Protein AF-A0A7V5PXF0-F1 (afdb_monomer)

pLDDT: mean 79.06, std 22.91, range [27.89, 97.75]

Mean predicted aligned error: 18.27 Å

Sequence (221 aa):
MDTRRYLLFVAVSLLAVVLFSNLQRRFAPRKPKPPAVADQGKADGADEKAGGAADKGDGAKKKDASSDPDKGSGSGADGDRGDSEEEAAAVREVRSRFPQQHVVLGDYTGRRTPFVLYFNTLGASLERVELVARRPNGKQLYHKLEQGTGYLGYRALVVDGHHSGCRVRVVAPGTPAATARPVSGTQASGVRVGDILVTAAGRKIGTPADLDVVLKSKKPG

Secondary structure (DSSP, 8-state):
--HHHHHHHHHHHHHHHHHHHHHHHHHSPPPPPPPPP-------------------------------PPP-------------HHHHHHHHHHHHHS---EEEES-TT-SS-SEEEEEESSTT-EEEEEE--B-TTSSBSS--TT--S--------EE-SSSSSEE-----TTSHHHHPPPSSTTSPSS--TT-EE-EETTEE-SSHHHHHHHHHTSPP-

Radius of gyration: 32.23 Å; Cα contacts (8 Å, |Δi|>4): 239; chains: 1; bounding box: 70×75×64 Å

Structure (mmCIF, N/CA/C/O backbone):
data_AF-A0A7V5PXF0-F1
#
_entry.id   AF-A0A7V5PXF0-F1
#
loop_
_atom_site.group_PDB
_atom_site.id
_atom_site.type_symbol
_atom_site.label_atom_id
_atom_site.label_alt_id
_atom_site.label_comp_id
_atom_site.label_asym_id
_atom_site.label_entity_id
_atom_site.label_seq_id
_atom_site.pdbx_PDB_ins_code
_atom_site.Cartn_x
_atom_site.Cartn_y
_atom_site.Cartn_z
_atom_site.occupancy
_atom_site.B_iso_or_equiv
_atom_site.auth_seq_id
_atom_site.auth_comp_id
_atom_site.auth_asym_id
_atom_site.auth_atom_id
_atom_site.pdbx_PDB_model_num
ATOM 1 N N . MET A 1 1 ? -29.339 42.741 19.451 1.00 59.44 1 MET A N 1
ATOM 2 C CA . MET A 1 1 ? -28.805 41.888 20.535 1.00 59.44 1 MET A CA 1
ATOM 3 C C . MET A 1 1 ? -29.005 42.621 21.844 1.00 59.44 1 MET A C 1
ATOM 5 O O . MET A 1 1 ? -28.646 43.789 21.913 1.00 59.44 1 MET A O 1
ATOM 9 N N . ASP A 1 2 ? -29.585 41.969 22.849 1.00 85.94 2 ASP A N 1
ATOM 10 C CA . ASP A 1 2 ? -29.817 42.594 24.153 1.00 85.94 2 ASP A CA 1
ATOM 11 C C . ASP A 1 2 ? -28.477 42.938 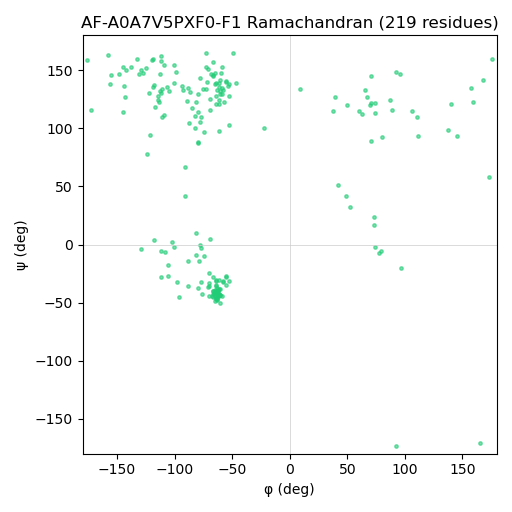24.813 1.00 85.94 2 ASP A C 1
ATOM 13 O O . ASP A 1 2 ? -27.610 42.070 24.951 1.00 85.94 2 ASP A O 1
ATOM 17 N N . THR A 1 3 ? -28.302 44.185 25.253 1.00 86.38 3 THR A N 1
ATOM 18 C CA . THR A 1 3 ? -27.076 44.672 25.920 1.00 86.38 3 THR A CA 1
ATOM 19 C C . THR A 1 3 ? -26.675 43.799 27.111 1.00 86.38 3 THR A C 1
ATOM 21 O O . THR A 1 3 ? -25.492 43.574 27.350 1.00 86.38 3 THR A O 1
ATOM 24 N N . ARG A 1 4 ? -27.656 43.201 27.798 1.00 86.62 4 ARG A N 1
ATOM 25 C CA . ARG A 1 4 ? -27.448 42.219 28.874 1.00 86.62 4 ARG A CA 1
ATOM 26 C C . ARG A 1 4 ? -26.748 40.943 28.398 1.00 86.62 4 ARG A C 1
ATOM 28 O O . ARG A 1 4 ? -25.851 40.456 29.076 1.00 86.62 4 ARG A O 1
ATOM 35 N N . ARG A 1 5 ? -27.122 40.411 27.230 1.00 87.44 5 ARG A N 1
ATOM 36 C CA . ARG A 1 5 ? -26.501 39.206 26.649 1.00 87.44 5 ARG A CA 1
ATOM 37 C C . ARG A 1 5 ? -25.089 39.499 26.151 1.00 87.44 5 ARG A C 1
ATOM 39 O O . ARG A 1 5 ? -24.208 38.665 26.317 1.00 87.44 5 ARG A O 1
ATOM 46 N N . TYR A 1 6 ? -24.869 40.695 25.604 1.00 93.31 6 TYR A N 1
ATOM 47 C CA . TYR A 1 6 ? -23.541 41.146 25.189 1.00 93.31 6 TYR A CA 1
ATOM 48 C C . TYR A 1 6 ? -22.588 41.303 26.384 1.00 93.31 6 TYR A C 1
ATOM 50 O O . TYR A 1 6 ? -21.497 40.739 26.373 1.00 93.31 6 TYR A O 1
ATOM 58 N N . LEU A 1 7 ? -23.014 41.983 27.454 1.00 95.00 7 LEU A N 1
ATOM 59 C CA . LEU A 1 7 ? -22.202 42.138 28.667 1.00 95.00 7 LEU A CA 1
ATOM 60 C C . LEU A 1 7 ? -21.904 40.794 29.341 1.00 95.00 7 LEU A C 1
ATOM 62 O O . LEU A 1 7 ? -20.778 40.562 29.776 1.00 95.00 7 LEU A O 1
ATOM 66 N N . LEU A 1 8 ? -22.882 39.885 29.374 1.00 93.88 8 LEU A N 1
ATOM 67 C CA . LEU A 1 8 ? -22.687 38.540 29.912 1.00 93.88 8 LEU A CA 1
ATOM 68 C C . LEU A 1 8 ? -21.692 37.729 29.070 1.00 93.88 8 LEU A C 1
ATOM 70 O O . LEU A 1 8 ? -20.819 37.067 29.625 1.00 93.88 8 LEU A O 1
ATOM 74 N N . PHE A 1 9 ? -21.758 37.831 27.741 1.00 93.12 9 PHE A N 1
ATOM 75 C CA . PHE A 1 9 ? -20.790 37.197 26.845 1.00 93.12 9 PHE A CA 1
ATOM 76 C C . PHE A 1 9 ? -19.364 37.726 27.062 1.00 93.12 9 PHE A C 1
ATOM 78 O O . PHE A 1 9 ? -18.421 36.935 27.149 1.00 93.12 9 PHE A O 1
ATOM 85 N N . VAL A 1 10 ? -19.200 39.045 27.211 1.00 95.69 10 VAL A N 1
ATOM 86 C CA . VAL A 1 10 ? -17.896 39.669 27.494 1.00 95.69 10 VAL A CA 1
ATOM 87 C C . VAL A 1 10 ? -17.352 39.211 28.850 1.00 95.69 10 VAL A C 1
ATOM 89 O O . VAL A 1 10 ? -16.190 38.817 28.940 1.00 95.69 10 VAL A O 1
ATOM 92 N N . ALA A 1 11 ? -18.190 39.187 29.889 1.00 95.94 11 ALA A N 1
ATOM 93 C CA . ALA A 1 11 ? -17.790 38.745 31.224 1.00 95.94 11 ALA A CA 1
ATOM 94 C C . ALA A 1 11 ? -17.354 37.269 31.246 1.00 95.94 11 ALA A C 1
ATOM 96 O O . ALA A 1 11 ? -16.304 36.943 31.800 1.00 95.94 11 ALA A O 1
ATOM 97 N N . VAL A 1 12 ? -18.114 36.381 30.595 1.00 96.19 12 VAL A N 1
ATOM 98 C CA . VAL A 1 12 ? -17.779 34.949 30.498 1.00 96.19 12 VAL A CA 1
ATOM 99 C C . VAL A 1 12 ? -16.494 34.734 29.694 1.00 96.19 12 VAL A C 1
ATOM 101 O O . VAL A 1 12 ? -15.655 33.921 30.081 1.00 96.19 12 VAL A O 1
ATOM 104 N N . SER A 1 13 ? -16.298 35.494 28.615 1.00 94.62 13 SER A N 1
ATOM 105 C CA . SER A 1 13 ? -15.085 35.409 27.793 1.00 94.62 13 SER A CA 1
ATOM 106 C C . SER A 1 13 ? -13.838 35.833 28.573 1.00 94.62 13 SER A C 1
ATOM 108 O O . SER A 1 13 ? -12.825 35.134 28.546 1.00 94.62 13 SER A O 1
ATOM 110 N N . LEU A 1 14 ? -13.916 36.931 29.332 1.00 96.69 14 LEU A N 1
ATOM 111 C CA . LEU A 1 14 ? -12.820 37.379 30.198 1.00 96.69 14 LEU A CA 1
ATOM 112 C C . LEU A 1 14 ? -12.514 36.357 31.300 1.00 96.69 14 LEU A C 1
ATOM 114 O O . LEU A 1 14 ? -11.347 36.049 31.549 1.00 96.69 14 LEU A 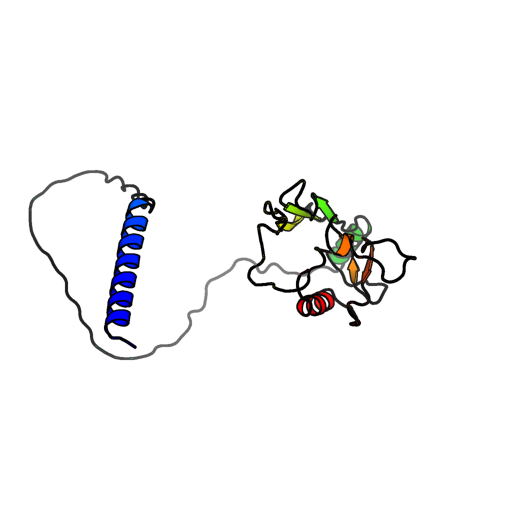O 1
ATOM 118 N N . LEU A 1 15 ? -13.548 35.775 31.915 1.00 96.50 15 LEU A N 1
ATOM 119 C CA . LEU A 1 15 ? -13.390 34.739 32.935 1.00 96.50 15 LEU A CA 1
ATOM 120 C C . LEU A 1 15 ? -12.661 33.504 32.383 1.00 96.50 15 LEU A C 1
ATOM 122 O O . LEU A 1 15 ? -11.748 32.986 33.030 1.00 96.50 15 LEU A O 1
ATOM 126 N N . ALA A 1 16 ? -13.017 33.059 31.175 1.00 95.94 16 ALA A N 1
ATOM 127 C CA . ALA A 1 16 ? -12.378 31.919 30.521 1.00 95.94 16 ALA A CA 1
ATOM 128 C C . ALA A 1 16 ? -10.878 32.159 30.277 1.00 95.94 16 ALA A C 1
ATOM 130 O O . ALA A 1 16 ? -10.060 31.279 30.554 1.00 95.94 16 ALA A O 1
ATOM 131 N N . VAL A 1 17 ? -10.497 33.362 29.832 1.00 94.94 17 VAL A N 1
ATOM 132 C CA . VAL A 1 17 ? -9.089 33.731 29.599 1.00 94.94 17 VAL A CA 1
ATOM 133 C C . VAL A 1 17 ? -8.290 33.754 30.906 1.00 94.94 17 VAL A C 1
ATOM 135 O O . VAL A 1 17 ? -7.163 33.249 30.951 1.00 94.94 17 VAL A O 1
ATOM 138 N N . VAL A 1 18 ? -8.865 34.290 31.987 1.00 95.62 18 VAL A N 1
ATOM 139 C CA . VAL A 1 18 ? -8.211 34.342 33.307 1.00 95.62 18 VAL A CA 1
ATOM 140 C C . VAL A 1 18 ? -8.027 32.943 33.896 1.00 95.62 18 VAL A C 1
ATOM 142 O O . VAL A 1 18 ? -6.950 32.633 34.416 1.00 95.62 18 VAL A O 1
ATOM 145 N N . LEU A 1 19 ? -9.044 32.083 33.786 1.00 94.31 19 LEU A N 1
ATOM 146 C CA . LEU A 1 19 ? -8.978 30.689 34.232 1.00 94.31 19 LEU A CA 1
ATOM 147 C C . LEU A 1 19 ? -7.925 29.906 33.448 1.00 94.31 19 LEU A C 1
ATOM 149 O O . LEU A 1 19 ? -7.078 29.246 34.050 1.00 94.31 19 LEU A O 1
ATOM 153 N N . PHE A 1 20 ? -7.927 30.027 32.119 1.00 92.56 20 PHE A N 1
ATOM 154 C CA . PHE A 1 20 ? -6.958 29.351 31.261 1.00 92.56 20 PHE A CA 1
ATOM 155 C C . PHE A 1 20 ? -5.523 29.817 31.539 1.00 92.56 20 PHE A C 1
ATOM 157 O O . PHE A 1 20 ? -4.624 28.989 31.684 1.00 92.56 20 PHE A O 1
ATOM 164 N N . SER A 1 21 ? -5.311 31.124 31.720 1.00 90.81 21 SER A N 1
ATOM 165 C CA . SER A 1 21 ? -3.995 31.688 32.053 1.00 90.81 21 SER A CA 1
ATOM 166 C C . SER A 1 21 ? -3.482 31.208 33.416 1.00 90.81 21 SER A C 1
ATOM 168 O O . SER A 1 21 ? -2.299 30.900 33.563 1.00 90.81 21 SER A O 1
ATOM 170 N N . ASN A 1 22 ? -4.359 31.102 34.422 1.00 91.31 22 ASN A N 1
ATOM 171 C CA . ASN A 1 22 ? -3.999 30.540 35.729 1.00 91.31 22 ASN A CA 1
ATOM 172 C C . ASN A 1 22 ? -3.667 29.048 35.645 1.00 91.31 22 ASN A C 1
ATOM 174 O O . ASN A 1 22 ? -2.710 28.591 36.273 1.00 91.31 22 ASN A O 1
ATOM 178 N N . LEU A 1 23 ? -4.427 28.298 34.847 1.00 92.25 23 LEU A N 1
ATOM 179 C CA . LEU A 1 23 ? -4.188 26.879 34.622 1.00 92.25 23 LEU A CA 1
ATOM 180 C C . LEU A 1 23 ? -2.830 26.662 33.941 1.00 92.25 23 LEU A C 1
ATOM 182 O O . LEU A 1 23 ? -2.015 25.880 34.424 1.00 92.25 23 LEU A O 1
ATOM 186 N N . GLN A 1 24 ? -2.524 27.431 32.894 1.00 86.12 24 GLN A N 1
ATOM 187 C CA . GLN A 1 24 ? -1.221 27.375 32.231 1.00 86.12 24 GLN A CA 1
ATOM 188 C C . GLN A 1 24 ? -0.070 27.737 33.173 1.00 86.12 24 GLN A C 1
ATOM 190 O O . GLN A 1 24 ? 0.959 27.074 33.136 1.00 86.12 24 GLN A O 1
ATOM 195 N N . ARG A 1 25 ? -0.226 28.718 34.071 1.00 85.38 25 ARG A N 1
ATOM 196 C CA . ARG A 1 25 ? 0.815 29.037 35.069 1.00 85.38 25 ARG A CA 1
ATOM 197 C C . ARG A 1 25 ? 1.080 27.895 36.049 1.00 85.38 25 ARG A C 1
ATOM 199 O O . ARG A 1 25 ? 2.219 27.731 36.474 1.00 85.38 25 ARG A O 1
ATOM 206 N N . ARG A 1 26 ? 0.054 27.123 36.420 1.00 86.94 26 ARG A N 1
ATOM 207 C CA . ARG A 1 26 ? 0.207 25.973 37.328 1.00 86.94 26 ARG A CA 1
ATOM 208 C C . ARG A 1 26 ? 0.797 24.741 36.644 1.00 86.94 26 ARG A C 1
ATOM 210 O O . ARG A 1 26 ? 1.509 23.991 37.300 1.00 86.94 26 ARG A O 1
ATOM 217 N N . PHE A 1 27 ? 0.508 24.538 35.359 1.00 86.00 27 PHE A N 1
ATOM 218 C CA . PHE A 1 27 ? 0.872 23.314 34.636 1.00 86.00 27 PHE A CA 1
ATOM 219 C C . PHE A 1 27 ? 1.995 23.484 33.603 1.00 86.00 27 PHE A C 1
ATOM 221 O O . PHE A 1 27 ? 2.456 22.488 33.048 1.00 86.00 27 PHE A O 1
ATOM 228 N N . ALA A 1 28 ? 2.469 24.704 33.337 1.00 79.81 28 ALA A N 1
ATOM 229 C CA . ALA A 1 28 ? 3.609 24.906 32.452 1.00 79.81 28 ALA A CA 1
ATOM 230 C C . ALA A 1 28 ? 4.901 24.389 33.116 1.00 79.81 28 ALA A C 1
ATOM 232 O O . ALA A 1 28 ? 5.242 24.833 34.219 1.00 79.81 28 ALA A O 1
ATOM 233 N N . PRO A 1 29 ? 5.656 23.490 32.458 1.00 75.62 29 PRO A N 1
ATOM 234 C CA . PRO A 1 29 ? 6.960 23.076 32.951 1.00 75.62 29 PRO A CA 1
ATOM 235 C C . PRO A 1 29 ? 7.878 24.299 33.022 1.00 75.62 29 PRO A C 1
ATOM 237 O O . PRO A 1 29 ? 7.959 25.094 32.080 1.00 75.62 29 PRO A O 1
ATOM 240 N N . ARG A 1 30 ? 8.564 24.473 34.158 1.00 69.00 30 ARG A N 1
ATOM 241 C CA . ARG A 1 30 ? 9.569 25.531 34.309 1.00 69.00 30 ARG A CA 1
ATOM 242 C C . ARG A 1 30 ? 10.613 25.331 33.215 1.00 69.00 30 ARG A C 1
ATOM 244 O O . ARG A 1 30 ? 11.203 24.255 33.129 1.00 69.00 30 ARG A O 1
ATOM 251 N N . LYS A 1 31 ? 10.830 26.352 32.378 1.00 74.00 31 LYS A N 1
ATOM 252 C CA . LYS A 1 31 ? 11.936 26.337 31.415 1.00 74.00 31 LYS A CA 1
ATOM 253 C C . LYS A 1 31 ? 13.225 26.041 32.199 1.00 74.00 31 LYS A C 1
ATOM 255 O O . LYS A 1 31 ? 13.444 26.701 33.220 1.00 74.00 31 LYS A O 1
ATOM 260 N N . PRO A 1 32 ? 14.034 25.049 31.791 1.00 70.31 32 PRO A N 1
ATOM 261 C CA . PRO A 1 32 ? 15.283 24.754 32.475 1.00 70.31 32 PRO A CA 1
ATOM 262 C C . PRO A 1 32 ? 16.164 26.003 32.456 1.00 70.31 32 PRO A C 1
ATOM 264 O O . PRO A 1 32 ? 16.281 26.682 31.434 1.00 70.31 32 PRO A O 1
ATOM 267 N N . LYS A 1 33 ? 16.733 26.336 33.617 1.00 72.81 33 LYS A N 1
ATOM 268 C CA . LYS A 1 33 ? 17.703 27.423 33.747 1.00 72.81 33 LYS A CA 1
ATOM 269 C C . LYS A 1 33 ? 18.899 27.072 32.845 1.00 72.81 33 LYS A C 1
ATOM 271 O O . LYS A 1 33 ? 19.382 25.944 32.955 1.00 72.81 33 LYS A O 1
ATOM 276 N N . PRO A 1 34 ? 19.369 27.977 31.969 1.00 76.88 34 PRO A N 1
ATOM 277 C CA . PRO A 1 34 ? 20.631 27.774 31.270 1.00 76.88 34 PRO A CA 1
ATOM 278 C C . PRO A 1 34 ? 21.734 27.506 32.307 1.00 76.88 34 PRO A C 1
ATOM 280 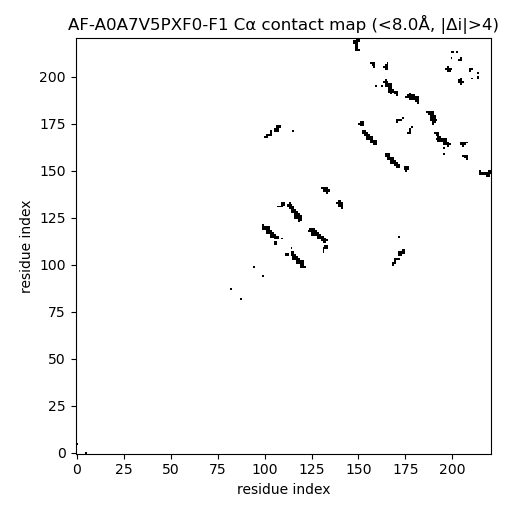O O . PRO A 1 34 ? 21.730 28.168 33.353 1.00 76.88 34 PRO A O 1
ATOM 283 N N . PRO A 1 35 ? 22.629 26.531 32.081 1.00 71.12 35 PRO A N 1
ATOM 284 C CA . PRO A 1 35 ? 23.723 26.266 33.003 1.00 71.12 35 PRO A CA 1
ATOM 285 C C . PRO A 1 35 ? 24.583 27.523 33.156 1.00 71.12 35 PRO A C 1
ATOM 287 O O . PRO A 1 35 ? 24.900 28.198 32.177 1.00 71.12 35 PRO A O 1
ATOM 290 N N . ALA A 1 36 ? 24.916 27.845 34.406 1.00 67.38 36 ALA A N 1
ATOM 291 C CA . ALA A 1 36 ? 25.817 28.935 34.732 1.00 67.38 36 ALA A CA 1
ATOM 292 C C . ALA A 1 36 ? 27.186 28.651 34.103 1.00 67.38 36 ALA A C 1
ATOM 294 O O . ALA A 1 36 ? 27.775 27.595 34.336 1.00 67.38 36 ALA A O 1
ATOM 295 N N . VAL A 1 37 ? 27.672 29.591 33.296 1.00 64.50 37 VAL A N 1
ATOM 296 C CA . VAL A 1 37 ? 29.067 29.616 32.861 1.00 64.50 37 VAL A CA 1
ATOM 297 C C . VAL A 1 37 ? 29.902 29.830 34.124 1.00 64.50 37 VAL A C 1
ATOM 299 O O . VAL A 1 37 ? 29.657 30.778 34.868 1.00 64.50 37 VAL A O 1
ATOM 302 N N . ALA A 1 3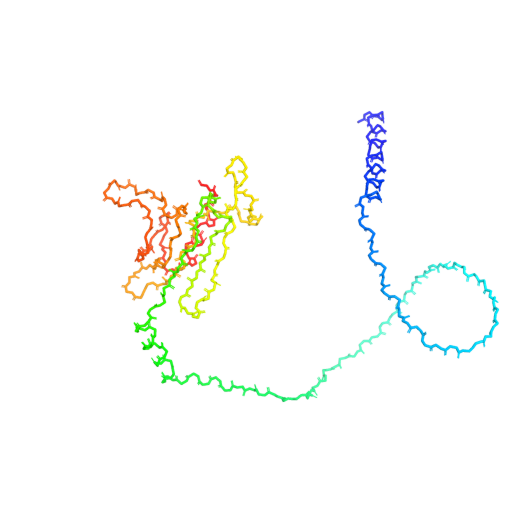8 ? 30.807 28.898 34.421 1.00 46.97 38 ALA A N 1
ATOM 303 C CA . ALA A 1 38 ? 31.722 29.017 35.545 1.00 46.97 38 ALA A CA 1
ATOM 304 C C . ALA A 1 38 ? 32.725 30.137 35.247 1.00 46.97 38 ALA A C 1
ATOM 306 O O . ALA A 1 38 ? 33.495 30.045 34.294 1.00 46.97 38 ALA A O 1
ATOM 307 N N . ASP A 1 39 ? 32.674 31.188 36.057 1.00 45.44 39 ASP A N 1
ATOM 308 C CA . ASP A 1 39 ? 33.565 32.338 35.989 1.00 45.44 39 ASP A CA 1
ATOM 309 C C . ASP A 1 39 ? 34.844 32.025 36.784 1.00 45.44 39 ASP A C 1
ATOM 311 O O . ASP A 1 39 ? 34.791 31.748 37.988 1.00 45.44 39 ASP A O 1
ATOM 315 N N . GLN A 1 40 ? 35.997 32.002 36.112 1.00 40.38 40 GLN A N 1
ATOM 316 C CA . GLN A 1 40 ? 37.297 31.936 36.776 1.00 40.38 40 GLN A CA 1
ATOM 317 C C . GLN A 1 40 ? 37.771 33.358 37.100 1.00 40.38 40 GLN A C 1
ATOM 319 O O . GLN A 1 40 ? 38.286 34.057 36.241 1.00 40.38 40 GLN A O 1
ATOM 324 N N . GLY A 1 41 ? 37.675 33.717 38.383 1.00 33.56 41 GLY A N 1
ATOM 325 C CA . GLY A 1 41 ? 38.765 34.386 39.101 1.00 33.56 41 GLY A CA 1
ATOM 326 C C . GLY A 1 41 ? 38.974 35.896 38.914 1.00 33.56 41 GLY A C 1
ATOM 327 O O . GLY A 1 41 ? 39.814 36.306 38.129 1.00 33.56 41 GLY A O 1
ATOM 328 N N . LYS A 1 42 ? 38.338 36.662 39.818 1.00 33.84 42 LYS A N 1
ATOM 329 C CA . LYS A 1 42 ? 38.896 37.760 40.651 1.00 33.84 42 LYS A CA 1
ATOM 330 C C . LYS A 1 42 ? 39.738 38.870 39.984 1.00 33.84 42 LYS A C 1
ATOM 332 O O . LYS A 1 42 ? 40.894 38.647 39.651 1.00 33.84 42 LYS A O 1
ATOM 337 N N . ALA A 1 43 ? 39.269 40.117 40.102 1.00 30.19 43 ALA A N 1
ATOM 338 C CA . ALA A 1 43 ? 39.708 41.027 41.177 1.00 30.19 43 ALA A CA 1
ATOM 339 C C . ALA A 1 43 ? 38.881 42.335 41.197 1.00 30.19 43 ALA A C 1
ATOM 341 O O . ALA A 1 43 ? 38.894 43.102 40.243 1.00 30.19 43 ALA A O 1
ATOM 342 N N . ASP A 1 44 ? 38.160 42.508 42.307 1.00 34.84 44 ASP A N 1
ATOM 343 C CA . ASP A 1 44 ? 37.889 43.712 43.106 1.00 34.84 44 ASP A CA 1
ATOM 344 C C . ASP A 1 44 ? 37.628 45.082 42.452 1.00 34.84 44 ASP A C 1
ATOM 346 O O . ASP A 1 44 ? 38.493 45.676 41.816 1.00 34.84 44 ASP A O 1
ATOM 350 N N . GLY A 1 45 ? 36.494 45.682 42.845 1.00 29.94 45 GLY A N 1
ATOM 351 C CA . GLY A 1 45 ? 36.475 47.113 43.158 1.00 29.94 45 GLY A CA 1
ATOM 352 C C . GLY A 1 45 ? 35.209 47.893 42.808 1.00 29.94 45 GLY A C 1
ATOM 353 O O . GLY A 1 45 ? 35.141 48.490 41.747 1.00 29.94 45 GLY A O 1
ATOM 354 N N . ALA A 1 46 ? 34.319 47.996 43.799 1.00 29.84 46 ALA A N 1
ATOM 355 C CA . ALA A 1 46 ? 33.505 49.173 44.130 1.00 29.84 46 ALA A CA 1
ATOM 356 C C . ALA A 1 46 ? 32.291 49.582 43.256 1.00 29.84 46 ALA A C 1
ATOM 358 O O . ALA A 1 46 ? 32.402 50.101 42.153 1.00 29.84 46 ALA A O 1
ATOM 359 N N . ASP A 1 47 ? 31.144 49.440 43.926 1.00 31.64 47 ASP A N 1
ATOM 360 C CA . ASP A 1 47 ? 30.033 50.386 44.089 1.00 31.64 47 ASP A CA 1
ATOM 361 C C . ASP A 1 47 ? 29.080 50.773 42.944 1.00 31.64 47 ASP A C 1
ATOM 363 O O . ASP A 1 47 ? 29.427 51.360 41.927 1.00 31.64 47 ASP A O 1
ATOM 367 N N . GLU A 1 48 ? 27.805 50.490 43.250 1.00 32.91 48 GLU A N 1
ATOM 368 C CA . GLU A 1 48 ? 26.641 51.377 43.148 1.00 32.91 48 GLU A CA 1
ATOM 369 C C . GLU A 1 48 ? 26.560 52.358 41.962 1.00 32.91 48 GLU A C 1
ATOM 371 O O . GLU A 1 48 ? 27.205 53.399 41.953 1.00 32.91 48 GLU A O 1
ATOM 376 N N . LYS A 1 49 ? 25.570 52.183 41.071 1.00 34.84 49 LYS A N 1
ATOM 377 C CA . LYS A 1 49 ? 24.218 52.775 41.219 1.00 34.84 49 LYS A CA 1
ATOM 378 C C . LYS A 1 49 ? 23.372 52.668 39.941 1.00 34.84 49 LYS A C 1
ATOM 380 O O . LYS A 1 49 ? 23.824 52.948 38.843 1.00 34.84 49 LYS A O 1
ATOM 385 N N . ALA A 1 50 ? 22.090 52.408 40.203 1.00 30.39 50 ALA A N 1
ATOM 386 C CA . ALA A 1 50 ? 20.904 53.087 39.671 1.00 30.39 50 ALA A CA 1
ATOM 387 C C . ALA A 1 50 ? 20.499 52.997 38.182 1.00 30.39 50 ALA A C 1
ATOM 389 O O . ALA A 1 50 ? 21.185 53.464 37.286 1.00 30.39 50 ALA A O 1
ATOM 390 N N . GLY A 1 51 ? 19.223 52.606 38.021 1.00 28.30 51 GLY A N 1
ATOM 391 C CA . GLY A 1 51 ? 18.268 53.156 37.045 1.00 28.30 51 GLY A CA 1
ATOM 392 C C . GLY A 1 51 ? 18.308 52.495 35.664 1.00 28.30 51 GLY A C 1
ATOM 393 O O . GLY A 1 51 ? 19.350 52.425 35.042 1.00 28.30 51 GLY A O 1
ATOM 394 N N . GLY A 1 52 ? 17.236 51.956 35.084 1.00 27.89 52 GLY A N 1
ATOM 395 C CA . GLY A 1 52 ? 15.816 52.245 35.262 1.00 27.89 52 GLY A CA 1
ATOM 396 C C . GLY A 1 52 ? 15.259 52.912 33.998 1.00 27.89 52 GLY A C 1
ATOM 397 O O . GLY A 1 52 ? 15.557 54.073 33.770 1.00 27.89 52 GLY A O 1
ATOM 398 N N . ALA A 1 53 ? 14.421 52.162 33.262 1.00 33.91 53 ALA A N 1
ATOM 399 C CA . ALA A 1 53 ? 13.462 52.570 32.212 1.00 33.91 53 ALA A CA 1
ATOM 400 C C . ALA A 1 53 ? 14.038 53.236 30.935 1.00 33.91 53 ALA A C 1
ATOM 402 O O . ALA A 1 53 ? 14.660 54.283 30.980 1.00 33.91 53 ALA A O 1
ATOM 403 N N . ALA A 1 54 ? 13.975 52.594 29.761 1.00 33.97 54 ALA A N 1
ATOM 404 C CA . ALA A 1 54 ? 12.808 52.480 28.868 1.00 33.97 54 ALA A CA 1
ATOM 405 C C . ALA A 1 54 ? 12.277 53.839 28.375 1.00 33.97 54 ALA A C 1
ATOM 407 O O . ALA A 1 54 ? 11.723 54.578 29.173 1.00 33.97 54 ALA A O 1
ATOM 408 N N . ASP A 1 55 ? 12.355 54.118 27.069 1.00 32.16 55 ASP A N 1
ATOM 409 C CA . ASP A 1 55 ? 11.182 54.179 26.179 1.00 32.16 55 ASP A CA 1
ATOM 410 C C . ASP A 1 55 ? 11.595 54.432 24.709 1.00 32.16 55 ASP A C 1
ATOM 412 O O . ASP A 1 55 ? 12.701 54.865 24.398 1.00 32.16 55 ASP A O 1
ATOM 416 N N . LYS A 1 56 ? 10.664 54.053 23.838 1.00 35.25 56 LYS A N 1
ATOM 417 C CA . LYS A 1 56 ? 10.587 53.968 22.378 1.00 35.25 56 LYS A CA 1
ATOM 418 C C . LYS A 1 56 ? 11.018 55.201 21.574 1.00 35.25 56 LYS A C 1
ATOM 420 O O . LYS A 1 56 ? 10.853 56.333 22.004 1.00 35.25 56 LYS A O 1
ATOM 425 N N . GLY A 1 57 ? 11.230 54.944 20.279 1.00 28.69 57 GLY A N 1
ATOM 426 C CA . GLY A 1 57 ? 10.371 55.596 19.282 1.00 28.69 57 GLY A CA 1
ATOM 427 C C . GLY A 1 57 ? 11.048 56.157 18.037 1.00 28.69 57 GLY A C 1
ATOM 428 O O . GLY A 1 57 ? 11.471 57.299 18.044 1.00 28.69 57 GLY A O 1
ATOM 429 N N . ASP A 1 58 ? 10.974 55.360 16.967 1.00 31.59 58 ASP A N 1
ATOM 430 C CA . ASP A 1 58 ? 10.493 55.738 15.626 1.00 31.59 58 ASP A CA 1
ATOM 431 C C . ASP A 1 58 ? 11.308 56.686 14.711 1.00 31.59 58 ASP A C 1
ATOM 433 O O . ASP A 1 58 ? 11.877 57.687 15.126 1.00 31.59 58 ASP A O 1
ATOM 437 N N . GLY A 1 59 ? 11.235 56.399 13.402 1.00 30.33 59 GLY A N 1
ATOM 438 C CA . GLY A 1 59 ? 11.292 57.436 12.363 1.00 30.33 59 GLY A CA 1
ATOM 439 C C . GLY A 1 59 ? 12.509 57.541 11.427 1.00 30.33 59 GLY A C 1
ATOM 440 O O . GLY A 1 59 ? 13.385 58.367 11.626 1.00 30.33 59 GLY A O 1
ATOM 441 N N . ALA A 1 60 ? 12.383 56.880 10.267 1.00 34.56 60 ALA A N 1
ATOM 442 C CA . ALA A 1 60 ? 12.582 57.440 8.912 1.00 34.56 60 ALA A CA 1
ATOM 443 C C . ALA A 1 60 ? 13.964 57.460 8.183 1.00 34.56 60 ALA A C 1
ATOM 445 O O . ALA A 1 60 ? 14.838 58.273 8.438 1.00 34.56 60 ALA A O 1
ATOM 446 N N . LYS A 1 61 ? 13.958 56.705 7.061 1.00 35.03 61 LYS A N 1
ATOM 447 C CA . LYS A 1 61 ? 14.371 57.029 5.662 1.00 35.03 61 LYS A CA 1
ATOM 448 C C . LYS A 1 61 ? 15.850 57.259 5.270 1.00 35.03 61 LYS A C 1
ATOM 450 O O . LYS A 1 61 ? 16.404 58.307 5.558 1.00 35.03 61 LYS A O 1
ATOM 455 N N . LYS A 1 62 ? 16.310 56.401 4.331 1.00 34.75 62 LYS A N 1
ATOM 456 C CA . LYS A 1 62 ? 16.718 56.604 2.895 1.00 34.75 62 LYS A CA 1
ATOM 457 C C . LYS A 1 62 ? 17.979 55.763 2.569 1.00 34.75 62 LYS A C 1
ATOM 459 O O . LYS A 1 62 ? 18.916 55.805 3.345 1.00 34.75 62 LYS A O 1
ATOM 464 N N . LYS A 1 63 ? 17.915 54.846 1.578 1.00 31.98 63 LYS A N 1
ATOM 465 C CA . LYS A 1 63 ? 18.488 54.932 0.195 1.00 31.98 63 LYS A CA 1
ATOM 466 C 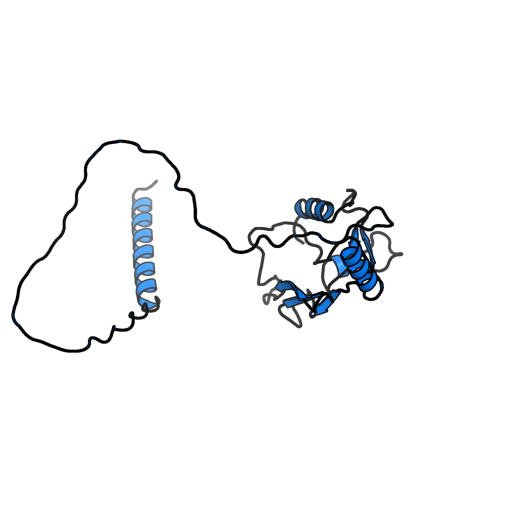C . LYS A 1 63 ? 20.035 54.972 0.179 1.00 31.98 63 LYS A C 1
ATOM 468 O O . LYS A 1 63 ? 20.589 55.752 0.928 1.00 31.98 63 LYS A O 1
ATOM 473 N N . ASP A 1 64 ? 20.814 54.229 -0.610 1.00 33.12 64 ASP A N 1
ATOM 474 C CA . ASP A 1 64 ? 20.636 53.545 -1.898 1.00 33.12 64 ASP A CA 1
ATOM 475 C C . ASP A 1 64 ? 21.685 52.408 -2.068 1.00 33.12 64 ASP A C 1
ATOM 477 O O . ASP A 1 64 ? 22.692 52.360 -1.370 1.00 33.12 64 ASP A O 1
ATOM 481 N N . ALA A 1 65 ? 21.381 51.516 -3.018 1.00 36.59 65 ALA A N 1
ATOM 482 C CA . ALA A 1 65 ? 22.205 50.633 -3.859 1.00 36.59 65 ALA A CA 1
ATOM 483 C C . ALA A 1 65 ? 23.726 50.441 -3.620 1.00 36.59 65 ALA A C 1
ATOM 485 O O . ALA A 1 65 ? 24.506 51.384 -3.688 1.00 36.59 65 ALA A O 1
ATOM 486 N N . SER A 1 66 ? 24.165 49.174 -3.643 1.00 36.84 66 SER A N 1
ATOM 487 C CA . SER A 1 66 ? 25.151 48.716 -4.642 1.00 36.84 66 SER A CA 1
ATOM 488 C C . SER A 1 66 ? 25.069 47.198 -4.867 1.00 36.84 66 SER A C 1
ATOM 490 O O . SER A 1 66 ? 24.859 46.410 -3.948 1.00 36.84 66 SER A O 1
ATOM 492 N N . SER A 1 67 ? 25.163 46.835 -6.139 1.00 34.09 67 SER A N 1
ATOM 493 C CA . SER A 1 67 ? 25.302 45.509 -6.732 1.00 34.09 67 SER A CA 1
ATOM 494 C C . SER A 1 67 ? 26.785 45.186 -6.925 1.00 34.09 67 SER A C 1
ATOM 496 O O . SER A 1 67 ? 27.491 46.038 -7.454 1.00 34.09 67 SER A O 1
ATOM 498 N N . ASP A 1 68 ? 27.252 43.998 -6.537 1.00 40.00 68 ASP A N 1
ATOM 499 C CA . ASP A 1 68 ? 27.710 42.934 -7.455 1.00 40.00 68 ASP A CA 1
ATOM 500 C C . ASP A 1 68 ? 28.291 41.722 -6.684 1.00 40.00 68 ASP A C 1
ATOM 502 O O . ASP A 1 68 ? 28.597 41.838 -5.494 1.00 40.00 68 ASP A O 1
ATOM 506 N N . PRO A 1 69 ? 28.366 40.536 -7.324 1.00 46.97 69 PRO A N 1
ATOM 507 C CA . PRO A 1 69 ? 28.607 39.250 -6.682 1.00 46.97 69 PRO A CA 1
ATOM 508 C C . PRO A 1 69 ? 30.100 38.949 -6.567 1.00 46.97 69 PRO A C 1
ATOM 510 O O . PRO A 1 69 ? 30.837 39.060 -7.548 1.00 46.97 69 PRO A O 1
ATOM 513 N N . ASP A 1 70 ? 30.531 38.477 -5.398 1.00 35.88 70 ASP A N 1
ATOM 514 C CA . ASP A 1 70 ? 31.894 37.984 -5.246 1.00 35.88 70 ASP A CA 1
ATOM 515 C C . ASP A 1 70 ? 31.987 36.492 -5.584 1.00 35.88 70 ASP A C 1
ATOM 517 O O . ASP A 1 70 ? 31.278 35.630 -5.051 1.00 35.88 70 ASP A O 1
ATOM 521 N N . LYS A 1 71 ? 32.873 36.234 -6.540 1.00 39.75 71 LYS A N 1
ATOM 522 C CA . LYS A 1 71 ? 33.320 34.939 -7.020 1.00 39.75 71 LYS A CA 1
ATOM 523 C C . LYS A 1 71 ? 34.470 34.485 -6.129 1.00 39.75 71 LYS A C 1
ATOM 525 O O 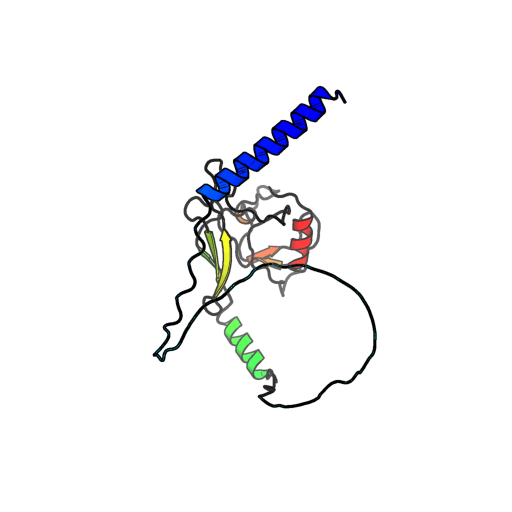. LYS A 1 71 ? 35.511 35.122 -6.098 1.00 39.75 71 LYS A O 1
ATOM 530 N N . GLY A 1 72 ? 34.368 33.244 -5.670 1.00 34.56 72 GLY A N 1
ATOM 531 C CA . GLY A 1 72 ? 35.501 32.326 -5.745 1.00 34.56 72 GLY A CA 1
ATOM 532 C C . GLY A 1 72 ? 36.214 32.026 -4.434 1.00 34.56 72 GLY A C 1
ATOM 533 O O . GLY A 1 72 ? 36.906 32.861 -3.870 1.00 34.56 72 GLY A O 1
ATOM 534 N N . SER A 1 73 ? 36.110 30.759 -4.034 1.00 37.28 73 SER A N 1
ATOM 535 C CA . SER A 1 73 ? 37.225 29.832 -3.766 1.00 37.28 73 SER A CA 1
ATOM 536 C C . SER A 1 73 ? 36.681 28.725 -2.852 1.00 37.28 73 SER A C 1
ATOM 538 O O . SER A 1 73 ? 36.129 29.019 -1.802 1.00 37.28 73 SER A O 1
ATOM 540 N N . GLY A 1 74 ? 36.724 27.433 -3.152 1.00 37.06 74 GLY A N 1
ATOM 541 C CA . GLY A 1 74 ? 37.350 26.702 -4.237 1.00 37.06 74 GLY A CA 1
ATOM 542 C C . GLY A 1 74 ? 37.553 25.254 -3.776 1.00 37.06 74 GLY A C 1
ATOM 543 O O . GLY A 1 74 ? 38.055 25.025 -2.684 1.00 37.06 74 GLY A O 1
ATOM 544 N N . SER A 1 75 ? 37.209 24.320 -4.666 1.00 39.47 75 SER A N 1
ATOM 545 C CA . SER A 1 75 ? 37.775 22.971 -4.810 1.00 39.47 75 SER A CA 1
ATOM 546 C C . SER A 1 75 ? 37.434 21.875 -3.789 1.00 39.47 75 SER A C 1
ATOM 548 O O . SER A 1 75 ? 37.767 21.945 -2.610 1.00 39.47 75 SER A O 1
ATOM 550 N N . GLY A 1 76 ? 36.860 20.785 -4.314 1.00 33.25 76 GLY A N 1
ATOM 551 C CA . GLY A 1 76 ? 36.728 19.513 -3.611 1.00 33.25 76 GLY A CA 1
ATOM 552 C C . GLY A 1 76 ? 35.888 18.457 -4.335 1.00 33.25 76 GLY A C 1
ATOM 553 O O . GLY A 1 76 ? 34.926 17.976 -3.755 1.00 33.25 76 GLY A O 1
ATOM 554 N N . ALA A 1 77 ? 36.287 18.096 -5.560 1.00 41.72 77 ALA A N 1
ATOM 555 C CA . ALA A 1 77 ? 35.892 16.899 -6.320 1.00 41.72 77 ALA A CA 1
ATOM 556 C C . ALA A 1 77 ? 34.451 16.815 -6.872 1.00 41.72 77 ALA A C 1
ATOM 558 O O . ALA A 1 77 ? 33.562 16.178 -6.307 1.00 41.72 77 ALA A O 1
ATOM 559 N N . ASP A 1 78 ? 34.300 17.335 -8.094 1.00 45.72 78 ASP A N 1
ATOM 560 C CA . ASP A 1 78 ? 33.522 16.665 -9.137 1.00 45.72 78 ASP A CA 1
ATOM 561 C C . ASP A 1 78 ? 34.042 15.227 -9.292 1.00 45.72 78 ASP A C 1
ATOM 563 O O . ASP A 1 78 ? 35.115 14.979 -9.844 1.00 45.72 78 ASP A O 1
ATOM 567 N N . GLY A 1 79 ? 33.289 14.279 -8.740 1.00 41.59 79 GLY A N 1
ATOM 568 C CA . GLY A 1 79 ? 33.409 12.866 -9.056 1.00 41.59 79 GLY A CA 1
ATOM 569 C C . GLY A 1 79 ? 32.625 12.580 -10.328 1.00 41.59 79 GLY A C 1
ATOM 570 O O . GLY A 1 79 ? 31.400 12.471 -10.291 1.00 41.59 79 GLY A O 1
ATOM 571 N N . ASP A 1 80 ? 33.366 12.505 -11.426 1.00 47.91 80 ASP A N 1
ATOM 572 C CA . ASP A 1 80 ? 33.060 11.825 -12.681 1.00 47.91 80 ASP A CA 1
ATOM 573 C C . ASP A 1 80 ? 32.016 10.697 -12.515 1.00 47.91 80 ASP A C 1
ATOM 575 O O . ASP A 1 80 ? 32.322 9.599 -12.053 1.00 47.91 80 ASP A O 1
ATOM 579 N N . ARG A 1 81 ? 30.750 10.976 -12.856 1.00 55.19 81 ARG A N 1
ATOM 580 C CA . ARG A 1 81 ? 29.708 9.952 -13.034 1.00 55.19 81 ARG A CA 1
ATOM 581 C C . ARG A 1 81 ? 29.699 9.508 -14.491 1.00 55.19 81 ARG A C 1
ATOM 583 O O . ARG A 1 81 ? 28.739 9.745 -15.224 1.00 55.19 81 ARG A O 1
ATOM 590 N N . GLY A 1 82 ? 30.775 8.851 -14.893 1.00 50.94 82 GLY A N 1
ATOM 591 C CA . GLY A 1 82 ? 30.705 7.853 -15.944 1.00 50.94 82 GLY A CA 1
ATOM 592 C C . GLY A 1 82 ? 30.173 6.560 -15.337 1.00 50.94 82 GLY A C 1
ATOM 593 O O . GLY A 1 82 ? 30.962 5.730 -14.903 1.00 50.94 82 GLY A O 1
ATOM 594 N N . ASP A 1 83 ? 28.848 6.383 -15.287 1.00 61.84 83 ASP A N 1
ATOM 595 C CA . ASP A 1 83 ? 28.275 5.039 -15.138 1.00 61.84 83 ASP A CA 1
ATOM 596 C C . ASP A 1 83 ? 28.733 4.243 -16.369 1.00 61.84 83 ASP A C 1
ATOM 598 O O . ASP A 1 83 ? 28.185 4.401 -17.464 1.00 61.84 83 ASP A O 1
ATOM 602 N N . SER A 1 84 ? 29.793 3.447 -16.228 1.00 80.38 84 SER A N 1
ATOM 603 C CA . SER A 1 84 ? 30.247 2.583 -17.314 1.00 80.38 84 SER A CA 1
ATOM 604 C C . SER A 1 84 ? 29.129 1.589 -17.647 1.00 80.38 84 SER A C 1
ATOM 606 O O . SER A 1 84 ? 28.495 1.016 -16.757 1.00 80.38 84 SER A O 1
ATOM 608 N N . GLU A 1 85 ? 28.851 1.375 -18.937 1.00 82.88 85 GLU A N 1
ATOM 609 C CA . GLU A 1 85 ? 27.839 0.398 -19.374 1.00 82.88 85 GLU A CA 1
ATOM 610 C C . GLU A 1 85 ? 28.119 -1.006 -18.806 1.00 82.88 85 GLU A C 1
ATOM 612 O O . GLU A 1 85 ? 27.193 -1.784 -18.569 1.00 82.88 85 GLU A O 1
ATOM 617 N N . GLU A 1 86 ? 29.390 -1.293 -18.522 1.00 84.31 86 GLU A N 1
ATOM 618 C CA . GLU A 1 86 ? 29.876 -2.505 -17.872 1.00 84.31 86 GLU A CA 1
ATOM 619 C C . GLU A 1 86 ? 29.422 -2.616 -16.406 1.00 84.31 86 GLU A C 1
ATOM 621 O O . GLU A 1 86 ? 28.895 -3.655 -16.002 1.00 84.31 86 GLU A O 1
ATOM 626 N N . GLU A 1 87 ? 29.511 -1.540 -15.620 1.00 84.50 87 GLU A N 1
ATOM 627 C CA . GLU A 1 87 ? 29.002 -1.511 -14.243 1.00 84.50 87 GLU A CA 1
ATOM 628 C C . GLU A 1 87 ? 27.471 -1.639 -14.211 1.00 84.50 87 GLU A C 1
ATOM 630 O O . GLU A 1 87 ? 26.912 -2.425 -13.437 1.00 84.50 87 GLU A O 1
ATOM 635 N N . ALA A 1 88 ? 26.769 -0.954 -15.117 1.00 84.88 88 ALA A N 1
ATOM 636 C CA . ALA A 1 88 ? 25.319 -1.082 -15.246 1.00 84.88 88 ALA A CA 1
ATOM 637 C C . ALA A 1 88 ? 24.891 -2.509 -15.648 1.00 84.88 88 ALA A C 1
ATOM 639 O O . ALA A 1 88 ? 23.870 -3.014 -15.160 1.00 84.88 88 ALA A O 1
ATOM 640 N N . ALA A 1 89 ? 25.659 -3.177 -16.515 1.00 85.81 89 ALA A N 1
ATOM 641 C CA . ALA A 1 89 ? 25.433 -4.567 -16.900 1.00 85.81 89 ALA A CA 1
ATOM 642 C C . ALA A 1 89 ? 25.672 -5.530 -15.727 1.00 85.81 89 ALA A C 1
ATOM 644 O O . ALA A 1 89 ? 24.815 -6.377 -15.460 1.00 85.81 89 ALA A O 1
ATOM 645 N N . ALA A 1 90 ? 26.755 -5.347 -14.967 1.00 84.81 90 ALA A N 1
ATOM 646 C CA . ALA A 1 90 ? 27.048 -6.142 -13.775 1.00 84.81 90 ALA A CA 1
ATOM 647 C C . ALA A 1 90 ? 25.945 -6.003 -12.710 1.00 84.81 90 ALA A C 1
ATOM 649 O O . ALA A 1 90 ? 25.456 -6.999 -12.167 1.00 84.81 90 ALA A O 1
ATOM 650 N N . VAL A 1 91 ? 25.460 -4.781 -12.461 1.00 82.69 91 VAL A N 1
ATOM 651 C CA . VAL A 1 91 ? 24.334 -4.538 -11.541 1.00 82.69 91 VAL A CA 1
ATOM 652 C C . VAL A 1 91 ? 23.055 -5.229 -12.026 1.00 82.69 91 VAL A C 1
ATOM 654 O O . VAL A 1 91 ? 22.314 -5.797 -11.215 1.00 82.69 91 VAL A O 1
ATOM 657 N N . ARG A 1 92 ? 22.770 -5.213 -13.335 1.00 84.00 92 ARG A N 1
ATOM 658 C CA . ARG A 1 92 ? 21.615 -5.927 -13.910 1.00 84.00 92 ARG A CA 1
ATOM 659 C C . ARG A 1 92 ? 21.740 -7.438 -13.745 1.00 84.00 92 ARG A C 1
ATOM 661 O O . ARG A 1 92 ? 20.752 -8.078 -13.386 1.00 84.00 92 ARG A O 1
ATOM 668 N N . GLU A 1 93 ? 22.923 -8.002 -13.958 1.00 85.12 93 GLU A N 1
ATOM 669 C CA . GLU A 1 93 ? 23.159 -9.436 -13.795 1.00 85.12 93 GLU A CA 1
ATOM 670 C C . GLU A 1 93 ? 22.957 -9.878 -12.340 1.00 85.12 93 GLU A C 1
ATOM 672 O O . GLU A 1 93 ? 22.220 -10.833 -12.075 1.00 85.12 93 GLU A O 1
ATOM 677 N N . VAL A 1 94 ? 23.524 -9.139 -11.382 1.00 83.62 94 VAL A N 1
ATOM 678 C CA . VAL A 1 94 ? 23.323 -9.407 -9.950 1.00 83.62 94 VAL A CA 1
ATOM 679 C C . VAL A 1 94 ? 21.839 -9.331 -9.587 1.00 83.62 94 VAL A C 1
ATOM 681 O O . VAL A 1 94 ? 21.332 -10.223 -8.909 1.00 83.62 94 VAL A O 1
ATOM 684 N N . ARG A 1 95 ? 21.107 -8.321 -10.077 1.00 82.62 95 ARG A N 1
ATOM 685 C CA . ARG A 1 95 ? 19.655 -8.182 -9.839 1.00 82.62 95 ARG A CA 1
ATOM 686 C C . ARG A 1 95 ? 18.817 -9.278 -10.495 1.00 82.62 95 ARG A C 1
ATOM 688 O O . ARG A 1 95 ? 17.738 -9.578 -9.994 1.00 82.62 95 ARG A O 1
ATOM 695 N N . SER A 1 96 ? 19.289 -9.864 -11.593 1.00 84.25 96 SER A N 1
ATOM 696 C CA . SER A 1 96 ? 18.647 -11.021 -12.224 1.00 84.25 96 SER A CA 1
ATOM 697 C C . SER A 1 96 ? 18.799 -12.274 -11.357 1.00 84.25 96 SER A C 1
ATOM 699 O O . SER A 1 96 ? 17.825 -12.983 -11.109 1.00 84.25 96 SER A O 1
ATOM 701 N N . ARG A 1 97 ? 20.006 -12.508 -10.820 1.00 88.12 97 ARG A N 1
ATOM 702 C CA . ARG A 1 97 ? 20.293 -13.644 -9.926 1.00 88.12 97 ARG A CA 1
ATOM 703 C C . ARG A 1 97 ? 19.629 -13.497 -8.553 1.00 88.12 97 ARG A C 1
ATOM 705 O O . ARG A 1 97 ? 19.179 -14.485 -7.980 1.00 88.12 97 ARG A O 1
ATOM 712 N N . PHE A 1 98 ? 19.547 -12.270 -8.043 1.00 86.62 98 PHE A N 1
ATOM 713 C CA . PHE A 1 98 ? 18.955 -11.936 -6.748 1.00 86.62 98 PHE A CA 1
ATOM 714 C C . PHE A 1 98 ? 17.849 -10.889 -6.931 1.00 86.62 98 PHE A C 1
ATOM 716 O O . PHE A 1 98 ? 18.071 -9.699 -6.678 1.00 86.62 98 PHE A O 1
ATOM 723 N N . PRO A 1 99 ? 16.649 -11.301 -7.388 1.00 87.25 99 PRO A N 1
ATOM 724 C CA . PRO A 1 99 ? 15.555 -10.366 -7.604 1.00 87.25 99 PRO A CA 1
ATOM 725 C C . PRO A 1 99 ? 15.176 -9.664 -6.298 1.00 87.25 99 PRO A C 1
ATOM 727 O O . PRO A 1 99 ? 15.136 -10.276 -5.229 1.00 87.25 99 PRO A O 1
ATOM 730 N N . GLN A 1 100 ? 14.860 -8.368 -6.385 1.00 90.75 100 GLN A N 1
ATOM 731 C CA . GLN A 1 100 ? 14.386 -7.606 -5.232 1.00 90.75 100 GLN A CA 1
ATOM 732 C C . GLN A 1 100 ? 13.074 -8.210 -4.719 1.00 90.75 100 GLN A C 1
ATOM 734 O O . GLN A 1 100 ? 12.063 -8.233 -5.425 1.00 90.75 100 GLN A O 1
ATOM 739 N N . GLN A 1 101 ? 13.078 -8.633 -3.462 1.00 93.25 101 GLN A N 1
ATOM 740 C CA . GLN A 1 101 ? 11.903 -9.124 -2.756 1.00 93.25 101 GLN A CA 1
ATOM 741 C C . GLN A 1 101 ? 11.514 -8.140 -1.661 1.00 93.25 101 GLN A C 1
ATOM 743 O O . GLN A 1 101 ? 12.338 -7.348 -1.202 1.00 93.25 101 GLN A O 1
ATOM 748 N N . HIS A 1 102 ? 10.248 -8.199 -1.254 1.00 96.50 102 HIS A N 1
ATOM 749 C CA . HIS A 1 102 ? 9.731 -7.408 -0.146 1.00 96.50 102 HIS A CA 1
ATOM 750 C C . HIS A 1 102 ? 9.238 -8.338 0.952 1.00 96.50 102 HIS A C 1
ATOM 752 O O . HIS A 1 102 ? 8.564 -9.332 0.678 1.00 96.50 102 HIS A O 1
ATOM 758 N N . VAL A 1 103 ? 9.553 -7.989 2.192 1.00 95.88 103 VAL A N 1
ATOM 759 C CA . VAL A 1 103 ? 9.144 -8.729 3.385 1.00 95.88 103 VAL A CA 1
ATOM 760 C C . VAL A 1 103 ? 8.282 -7.818 4.245 1.00 95.88 103 VAL A C 1
ATOM 762 O O . VAL A 1 103 ? 8.604 -6.646 4.437 1.00 95.88 103 VAL A O 1
ATOM 765 N N . VAL A 1 104 ? 7.178 -8.359 4.758 1.00 96.94 104 VAL A N 1
ATOM 766 C CA . VAL A 1 104 ? 6.249 -7.638 5.632 1.00 96.94 104 VAL A CA 1
ATOM 767 C C . VAL A 1 104 ? 6.312 -8.219 7.034 1.00 96.94 104 VAL A C 1
ATOM 769 O O . VAL A 1 104 ? 6.160 -9.427 7.207 1.00 96.94 104 VAL A O 1
ATOM 772 N N . LEU A 1 105 ? 6.465 -7.352 8.033 1.00 96.06 105 LEU A N 1
ATOM 773 C CA . LEU A 1 105 ? 6.285 -7.699 9.440 1.00 96.06 105 LEU A CA 1
ATOM 774 C C . LEU A 1 105 ? 5.063 -6.974 10.008 1.00 96.06 105 LEU A C 1
ATOM 776 O O . LEU A 1 105 ? 4.920 -5.760 9.852 1.00 96.06 105 LEU A O 1
ATOM 780 N N . GLY A 1 106 ? 4.207 -7.721 10.704 1.00 95.06 106 GLY A N 1
ATOM 781 C CA . GLY A 1 106 ? 2.959 -7.218 11.280 1.00 95.06 106 GLY A CA 1
ATOM 782 C C . GLY A 1 106 ? 1.748 -7.376 10.357 1.00 95.06 106 GLY A C 1
ATOM 783 O O . GLY A 1 106 ? 1.805 -8.015 9.306 1.00 95.06 106 GLY A O 1
ATOM 784 N N . ASP A 1 107 ? 0.625 -6.804 10.783 1.00 94.62 107 ASP A N 1
ATOM 785 C CA . ASP A 1 107 ? -0.653 -6.871 10.077 1.00 94.62 107 ASP A CA 1
ATOM 786 C C . ASP A 1 107 ? -1.413 -5.541 10.181 1.00 94.62 107 ASP A C 1
ATOM 788 O O . ASP A 1 107 ? -1.306 -4.817 11.170 1.00 94.62 107 ASP A O 1
ATOM 792 N N . TYR A 1 108 ? -2.215 -5.212 9.170 1.00 95.00 108 TYR A N 1
ATOM 793 C CA . TYR A 1 108 ? -2.914 -3.923 9.101 1.00 95.00 108 TYR A CA 1
ATOM 794 C C . TYR A 1 108 ? -4.117 -3.809 10.059 1.00 95.00 108 TYR A C 1
ATOM 796 O O . TYR A 1 108 ? -4.686 -2.723 10.249 1.00 95.00 108 TYR A O 1
ATOM 804 N N . THR A 1 109 ? -4.533 -4.917 10.682 1.00 92.62 109 THR A N 1
ATOM 805 C CA . THR A 1 109 ? -5.635 -4.893 11.653 1.00 92.62 109 THR A CA 1
ATOM 806 C C . THR A 1 109 ? -5.216 -4.186 12.940 1.00 92.62 109 THR A C 1
ATOM 808 O O . THR A 1 109 ? -6.071 -3.627 13.626 1.00 92.62 109 THR A O 1
ATOM 811 N N . GLY A 1 110 ? -3.910 -4.149 13.233 1.00 90.06 110 GLY A N 1
ATOM 812 C CA . GLY A 1 110 ? -3.355 -3.496 14.417 1.00 90.06 110 GLY A CA 1
ATOM 813 C C . GLY A 1 110 ? -3.626 -4.258 15.714 1.00 90.06 110 GLY A C 1
ATOM 814 O O . GLY A 1 110 ? -3.540 -3.671 16.790 1.00 90.06 110 GLY A O 1
ATOM 815 N N . ARG A 1 111 ? -4.005 -5.543 15.622 1.00 87.56 111 ARG A N 1
ATOM 816 C CA . ARG A 1 111 ? -4.328 -6.392 16.781 1.00 87.56 111 ARG A CA 1
ATOM 817 C C . ARG A 1 111 ? -3.086 -6.935 17.479 1.00 87.56 111 ARG A C 1
ATOM 819 O O . ARG A 1 111 ? -3.101 -7.069 18.696 1.00 87.56 111 ARG A O 1
ATOM 826 N N . ARG A 1 112 ? -2.047 -7.292 16.716 1.00 87.50 112 ARG A N 1
ATOM 827 C CA . ARG A 1 112 ? -0.807 -7.877 17.255 1.00 87.50 112 ARG A CA 1
ATOM 828 C C . ARG A 1 112 ? 0.275 -6.828 17.464 1.00 87.50 112 ARG A C 1
ATOM 830 O O . ARG A 1 112 ? 0.920 -6.812 18.504 1.00 87.50 112 ARG A O 1
ATOM 837 N N . THR A 1 113 ? 0.459 -5.954 16.480 1.00 92.56 113 THR A N 1
ATOM 838 C CA . THR A 1 113 ? 1.472 -4.895 16.499 1.00 92.56 113 THR A CA 1
ATOM 839 C C . THR A 1 113 ? 0.840 -3.553 16.131 1.00 92.56 113 THR A C 1
ATOM 841 O O . THR A 1 113 ? -0.072 -3.508 15.304 1.00 92.56 113 THR A O 1
ATOM 844 N N . PRO A 1 114 ? 1.312 -2.428 16.701 1.00 94.81 114 PRO A N 1
ATOM 845 C CA . PRO A 1 114 ? 0.807 -1.102 16.347 1.00 94.81 114 PRO A CA 1
ATOM 846 C C . PRO A 1 114 ? 1.367 -0.586 15.011 1.00 94.81 114 PRO A C 1
ATOM 848 O O . PRO A 1 114 ? 1.016 0.517 14.588 1.00 94.81 114 PRO A O 1
ATOM 851 N N . PHE A 1 115 ? 2.220 -1.368 14.347 1.00 95.81 115 PHE A N 1
ATOM 852 C CA . PHE A 1 115 ? 2.880 -1.032 13.093 1.00 95.81 115 PHE A CA 1
ATOM 853 C C . PHE A 1 115 ? 2.896 -2.208 12.110 1.00 95.81 115 PHE A C 1
ATOM 855 O O . PHE A 1 115 ? 2.918 -3.372 12.519 1.00 95.81 115 PHE A O 1
ATOM 862 N N . VAL A 1 116 ? 2.939 -1.866 10.822 1.00 97.44 116 VAL A N 1
ATOM 863 C CA . VAL A 1 116 ? 3.325 -2.754 9.718 1.00 97.44 116 VAL A CA 1
ATOM 864 C C . VAL A 1 116 ? 4.620 -2.221 9.122 1.00 97.44 116 VAL A C 1
ATOM 866 O O . VAL A 1 116 ? 4.702 -1.039 8.781 1.00 97.44 116 VAL A O 1
ATOM 869 N N . LEU A 1 117 ? 5.624 -3.082 9.011 1.00 97.38 117 LEU A N 1
ATOM 870 C CA . LEU A 1 117 ? 6.944 -2.746 8.483 1.00 97.38 117 LEU A CA 1
ATOM 871 C C . LEU A 1 117 ? 7.142 -3.446 7.143 1.00 97.38 117 LEU A C 1
ATOM 873 O O . LEU A 1 117 ? 6.859 -4.639 7.023 1.00 97.38 117 LEU A O 1
ATOM 877 N N . TYR A 1 118 ? 7.643 -2.708 6.159 1.00 97.75 118 TYR A N 1
ATOM 878 C CA . TYR A 1 118 ? 7.950 -3.214 4.828 1.00 97.75 118 TYR A CA 1
ATOM 879 C C . TYR A 1 118 ? 9.447 -3.078 4.596 1.00 97.75 118 TYR A C 1
ATOM 881 O O . TYR A 1 118 ? 9.974 -1.965 4.596 1.00 97.75 118 TYR A O 1
ATOM 889 N N . PHE A 1 119 ? 10.110 -4.206 4.391 1.00 97.56 119 PHE A N 1
ATOM 890 C CA . PHE A 1 119 ? 11.527 -4.274 4.065 1.00 97.56 119 PHE A CA 1
ATOM 891 C C . PHE A 1 119 ? 11.705 -4.697 2.617 1.00 97.56 119 PHE A C 1
ATOM 893 O O . PHE A 1 119 ? 10.858 -5.415 2.080 1.00 97.56 119 PHE A O 1
ATOM 900 N N . ASN A 1 120 ? 12.828 -4.325 2.014 1.00 95.50 120 ASN A N 1
ATOM 901 C CA . ASN A 1 120 ? 13.281 -4.921 0.764 1.00 95.50 120 ASN A CA 1
ATOM 902 C C . ASN A 1 120 ? 14.641 -5.603 0.929 1.00 95.50 120 ASN A C 1
ATOM 904 O O . ASN A 1 120 ? 15.404 -5.313 1.848 1.00 95.50 120 ASN A O 1
ATOM 908 N N . THR A 1 121 ? 14.955 -6.523 0.020 1.00 93.94 121 THR A N 1
ATOM 909 C CA . THR A 1 121 ? 16.219 -7.273 0.053 1.00 93.94 121 THR A CA 1
ATOM 910 C C . THR A 1 121 ? 17.427 -6.481 -0.452 1.00 93.94 121 THR A C 1
ATOM 912 O O . THR A 1 121 ? 18.548 -6.975 -0.361 1.00 93.94 121 THR A O 1
ATOM 915 N N . LEU A 1 122 ? 17.247 -5.241 -0.927 1.00 89.31 122 LEU A N 1
ATOM 916 C CA . LEU A 1 122 ? 18.355 -4.355 -1.288 1.00 89.31 122 LEU A CA 1
ATOM 917 C C . LEU A 1 122 ? 18.925 -3.725 -0.011 1.00 89.31 122 LEU A C 1
ATOM 919 O O . LEU A 1 122 ? 18.480 -2.673 0.443 1.00 89.31 122 LEU A O 1
ATOM 923 N N . GLY A 1 123 ? 19.883 -4.423 0.600 1.00 87.06 123 GLY A N 1
ATOM 924 C CA . GLY A 1 123 ? 20.522 -3.994 1.847 1.00 87.06 123 GLY A CA 1
ATOM 925 C C . GLY A 1 123 ? 19.636 -4.144 3.087 1.00 87.06 123 GLY A C 1
ATOM 926 O O . GLY A 1 123 ? 19.839 -3.424 4.058 1.00 87.06 123 GLY A O 1
ATOM 927 N N . ALA A 1 124 ? 18.637 -5.038 3.047 1.00 90.62 124 ALA A N 1
ATOM 928 C CA . ALA A 1 124 ? 17.647 -5.223 4.117 1.00 90.62 124 ALA A CA 1
ATOM 929 C C . ALA A 1 124 ? 16.960 -3.906 4.539 1.00 90.62 124 ALA A C 1
ATOM 931 O O . ALA A 1 124 ? 16.626 -3.705 5.709 1.00 90.62 124 ALA A O 1
ATOM 932 N N . SER A 1 125 ? 16.788 -2.981 3.590 1.00 94.81 125 SER A N 1
ATOM 933 C CA . SER A 1 125 ? 16.359 -1.626 3.909 1.00 94.81 125 SER A CA 1
ATOM 934 C C . SER A 1 125 ? 14.892 -1.587 4.334 1.00 94.81 125 SER A C 1
ATOM 936 O O . SER A 1 125 ? 14.034 -2.273 3.772 1.00 94.81 125 SER A O 1
ATOM 938 N N . LEU A 1 126 ? 14.607 -0.768 5.347 1.00 96.75 126 LEU A N 1
ATOM 939 C CA . LEU A 1 126 ? 13.247 -0.440 5.752 1.00 96.75 126 LEU A CA 1
ATOM 940 C C . LEU A 1 126 ? 12.676 0.578 4.761 1.00 96.75 126 LEU A C 1
ATOM 942 O O . LEU A 1 126 ? 13.077 1.738 4.742 1.00 96.75 126 LEU A O 1
ATOM 946 N N . GLU A 1 127 ? 11.727 0.140 3.946 1.00 95.62 127 GLU A N 1
ATOM 947 C CA . GLU A 1 127 ? 11.145 0.939 2.869 1.00 95.62 127 GLU A CA 1
ATOM 948 C C . GLU A 1 127 ? 9.947 1.758 3.348 1.00 95.62 127 GLU A C 1
ATOM 950 O O . GLU A 1 127 ? 9.721 2.886 2.903 1.00 95.62 127 GLU A O 1
ATOM 955 N N . ARG A 1 128 ? 9.152 1.192 4.264 1.00 96.00 128 ARG A N 1
ATOM 956 C CA . ARG A 1 128 ? 7.952 1.852 4.781 1.00 96.00 128 ARG A CA 1
ATOM 957 C C . ARG A 1 128 ? 7.564 1.353 6.165 1.00 96.00 128 ARG A C 1
ATOM 959 O O . ARG A 1 128 ? 7.653 0.165 6.463 1.00 96.00 128 ARG A O 1
ATOM 966 N N . VAL A 1 129 ? 7.029 2.272 6.966 1.00 96.56 129 VAL A N 1
ATOM 967 C CA . VAL A 1 129 ? 6.348 1.982 8.230 1.00 96.56 129 VAL A CA 1
ATOM 968 C C . VAL A 1 129 ? 4.934 2.537 8.173 1.00 96.56 129 VAL A C 1
ATOM 970 O O . VAL A 1 129 ? 4.726 3.701 7.829 1.00 96.56 129 VAL A O 1
ATOM 973 N N . GLU A 1 130 ? 3.954 1.712 8.518 1.00 95.25 130 GLU A N 1
ATOM 974 C CA . GLU A 1 130 ? 2.563 2.130 8.666 1.00 95.25 130 GLU A CA 1
ATOM 975 C C . GLU A 1 130 ? 2.134 2.000 10.115 1.00 95.25 130 GLU A C 1
ATOM 977 O O . GLU A 1 130 ? 2.201 0.917 10.688 1.00 95.25 130 GLU A O 1
ATOM 982 N N . LEU A 1 131 ? 1.654 3.098 10.698 1.00 95.12 131 LEU A N 1
ATOM 983 C CA . LEU A 1 131 ? 1.088 3.107 12.041 1.00 95.12 131 LEU A CA 1
ATOM 984 C C . LEU A 1 131 ? -0.372 2.652 11.971 1.00 95.12 131 LEU A C 1
ATOM 986 O O . LEU A 1 131 ? -1.231 3.354 11.437 1.00 95.12 131 LEU A O 1
ATOM 990 N N . VAL A 1 132 ? -0.649 1.466 12.503 1.00 94.94 132 VAL A N 1
ATOM 991 C CA . VAL A 1 132 ? -1.948 0.779 12.387 1.00 94.94 132 VAL A CA 1
ATOM 992 C C . VAL A 1 132 ? -2.635 0.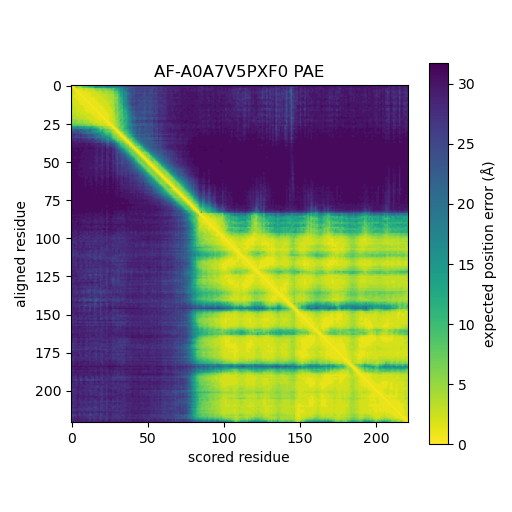554 13.729 1.00 94.94 132 VAL A C 1
ATOM 994 O O . VAL A 1 132 ? -3.710 -0.045 13.772 1.00 94.94 132 VAL A O 1
ATOM 997 N N . ALA A 1 133 ? -2.045 1.065 14.815 1.00 95.00 133 ALA A N 1
ATOM 998 C CA . ALA A 1 133 ? -2.638 1.056 16.147 1.00 95.00 133 ALA A CA 1
ATOM 999 C C . ALA A 1 133 ? -4.100 1.526 16.114 1.00 95.00 133 ALA A C 1
ATOM 1001 O O . ALA A 1 133 ? -4.447 2.492 15.423 1.00 95.00 133 ALA A O 1
ATOM 1002 N N . ARG A 1 134 ? -4.959 0.848 16.879 1.00 93.56 134 ARG A N 1
ATOM 1003 C CA . ARG A 1 134 ? -6.395 1.134 16.959 1.00 93.56 134 ARG A CA 1
ATOM 1004 C C . ARG A 1 134 ? -6.767 1.657 18.343 1.00 93.56 134 ARG A C 1
ATOM 1006 O O . ARG A 1 134 ? -6.196 1.253 19.350 1.00 93.56 134 ARG A O 1
ATOM 1013 N N . ARG A 1 135 ? -7.752 2.551 18.389 1.00 92.50 135 ARG A N 1
ATOM 1014 C CA . ARG A 1 135 ? -8.466 2.931 19.614 1.00 92.50 135 ARG A CA 1
ATOM 1015 C C . ARG A 1 135 ? -9.399 1.788 20.051 1.00 92.50 135 ARG A C 1
ATOM 1017 O O . ARG A 1 135 ? -9.738 0.947 19.217 1.00 92.50 135 ARG A O 1
ATOM 1024 N N . PRO A 1 136 ? -9.913 1.794 21.297 1.00 92.44 136 PRO A N 1
ATOM 1025 C CA . PRO A 1 136 ? -10.874 0.786 21.763 1.00 92.44 136 PRO A CA 1
ATOM 1026 C C . PRO A 1 136 ? -12.129 0.652 20.885 1.00 92.44 136 PRO A C 1
ATOM 1028 O O . PRO A 1 136 ? -12.697 -0.424 20.772 1.00 92.44 136 PRO A O 1
ATOM 1031 N N . ASN A 1 137 ? -12.532 1.727 20.200 1.00 90.94 137 ASN A N 1
ATOM 1032 C CA . ASN A 1 137 ? -13.654 1.726 19.255 1.00 90.94 137 ASN A CA 1
ATOM 1033 C C . ASN A 1 137 ? -13.303 1.183 17.850 1.00 90.94 137 ASN A C 1
ATOM 1035 O O . ASN A 1 137 ? -14.073 1.376 16.911 1.00 90.94 137 ASN A O 1
ATOM 1039 N N . GLY A 1 138 ? -12.121 0.587 17.666 1.00 88.19 138 GLY A N 1
ATOM 1040 C CA . GLY A 1 138 ? -11.657 0.007 16.402 1.00 88.19 138 GLY A CA 1
ATOM 1041 C C . GLY A 1 138 ? -11.168 1.015 15.353 1.00 88.19 138 GLY A C 1
ATOM 1042 O O . GLY A 1 138 ? -10.599 0.616 14.333 1.00 88.19 138 GLY A O 1
ATOM 1043 N N . LYS A 1 139 ? -11.329 2.326 15.578 1.00 88.50 139 LYS A N 1
ATOM 1044 C CA . LYS A 1 139 ? -10.791 3.347 14.666 1.00 88.50 139 LYS A CA 1
ATOM 1045 C C . LYS A 1 139 ? -9.271 3.398 14.766 1.00 88.50 139 LYS A C 1
ATOM 1047 O O . LYS A 1 139 ? -8.703 3.129 15.820 1.00 88.50 139 LYS A O 1
ATOM 1052 N N . GLN A 1 140 ? -8.612 3.775 13.675 1.00 89.12 140 GLN A N 1
ATOM 1053 C CA . GLN A 1 140 ? -7.185 4.097 13.696 1.00 89.12 140 GLN A CA 1
ATOM 1054 C C . GLN A 1 140 ? -6.888 5.134 14.789 1.00 89.12 140 GLN A C 1
ATOM 1056 O O . GLN A 1 140 ? -7.671 6.056 15.023 1.00 89.12 140 GLN A O 1
ATOM 1061 N N . LEU A 1 141 ? -5.793 4.934 15.515 1.00 91.50 141 LEU A N 1
ATOM 1062 C CA . LEU A 1 141 ? -5.291 5.895 16.491 1.00 91.50 141 LEU A CA 1
ATOM 1063 C C . LEU A 1 141 ? -4.595 7.052 15.773 1.00 91.50 141 LEU A C 1
ATOM 1065 O O . LEU A 1 141 ? -4.830 8.214 16.101 1.00 91.50 141 LEU A O 1
ATOM 1069 N N . TYR A 1 142 ? -3.801 6.712 14.759 1.00 90.06 142 TYR A N 1
ATOM 1070 C CA . TYR A 1 142 ? -3.065 7.648 13.924 1.00 90.06 142 TYR A CA 1
ATOM 1071 C C . TYR A 1 142 ? -3.742 7.773 12.564 1.00 90.06 142 TYR A C 1
ATOM 1073 O O . TYR A 1 142 ? -4.066 6.774 11.925 1.00 90.06 142 TYR A O 1
ATOM 1081 N N . HIS A 1 143 ? -3.936 9.008 12.120 1.00 81.56 143 HIS A N 1
ATOM 1082 C CA . HIS A 1 143 ? -4.482 9.319 10.808 1.00 81.56 143 HIS A CA 1
ATOM 1083 C C . HIS A 1 143 ? -3.573 10.320 10.117 1.00 81.56 143 HIS A C 1
ATOM 1085 O O . HIS A 1 143 ? -2.952 11.163 10.766 1.00 81.56 143 HIS A O 1
ATOM 1091 N N . LYS A 1 144 ? -3.537 10.262 8.789 1.00 79.00 144 LYS A N 1
ATOM 1092 C CA . LYS A 1 144 ? -2.912 11.319 8.010 1.00 79.00 144 LYS A CA 1
ATOM 1093 C C . LYS A 1 144 ? -3.887 12.488 7.909 1.00 79.00 144 LYS A C 1
ATOM 1095 O O . LYS A 1 144 ? -4.943 12.346 7.304 1.00 79.00 144 LYS A O 1
ATOM 1100 N N . LEU A 1 145 ? -3.529 13.621 8.512 1.00 72.12 145 LEU A N 1
ATOM 1101 C CA . LEU A 1 145 ? -4.390 14.809 8.588 1.00 72.12 145 LEU A CA 1
ATOM 1102 C C . LEU A 1 145 ? -4.746 15.371 7.201 1.00 72.12 145 LEU A C 1
ATOM 1104 O O . LEU A 1 145 ? -5.835 15.896 7.011 1.00 72.12 145 LEU A O 1
ATOM 1108 N N . GLU A 1 146 ? -3.850 15.205 6.228 1.00 70.62 146 GLU A N 1
ATOM 1109 C CA . GLU A 1 146 ? -3.971 15.802 4.893 1.00 70.62 146 GLU A CA 1
ATOM 1110 C C . GLU A 1 146 ? -4.481 14.838 3.808 1.00 70.62 146 GLU A C 1
ATOM 1112 O O . GLU A 1 146 ? -4.633 15.234 2.656 1.00 70.62 146 GLU A O 1
ATOM 1117 N N . GLN A 1 147 ? -4.735 13.561 4.122 1.00 65.94 147 GLN A N 1
ATOM 1118 C CA . GLN A 1 147 ? -5.201 12.587 3.125 1.00 65.94 147 GLN A CA 1
ATOM 1119 C C . GLN A 1 147 ? -6.543 11.974 3.519 1.00 65.94 147 GLN A C 1
ATOM 1121 O O . GLN A 1 147 ? -6.611 10.961 4.208 1.00 65.94 147 GLN A O 1
ATOM 1126 N N . GLY A 1 148 ? -7.613 12.581 3.001 1.00 78.56 148 GLY A N 1
ATOM 1127 C CA . GLY A 1 148 ? -8.967 12.027 2.966 1.00 78.56 148 GLY A CA 1
ATOM 1128 C C . GLY A 1 148 ? -9.245 11.242 1.682 1.00 78.56 148 GLY A C 1
ATOM 1129 O O . GLY A 1 148 ? -10.307 11.408 1.093 1.00 78.56 148 GLY A O 1
ATOM 1130 N N . THR A 1 149 ? -8.289 10.436 1.218 1.00 90.56 149 THR A N 1
ATOM 1131 C CA . THR A 1 149 ? -8.380 9.693 -0.049 1.00 90.56 149 THR A CA 1
ATOM 1132 C C . THR A 1 149 ? -8.477 8.188 0.179 1.00 90.56 149 THR A C 1
ATOM 1134 O O . THR A 1 149 ? -8.120 7.686 1.246 1.00 90.56 149 THR A O 1
ATOM 1137 N N . GLY A 1 150 ? -8.916 7.451 -0.840 1.00 92.00 150 GLY A N 1
ATOM 1138 C CA . GLY A 1 150 ? -8.952 5.994 -0.819 1.00 92.00 150 GLY A CA 1
ATOM 1139 C C . GLY A 1 150 ? -7.569 5.386 -0.584 1.00 92.00 150 GLY A C 1
ATOM 1140 O O . GLY A 1 150 ? -6.536 5.970 -0.922 1.00 92.00 150 GLY A O 1
ATOM 1141 N N . TYR A 1 151 ? -7.548 4.191 0.000 1.00 92.38 151 TYR A N 1
ATOM 1142 C CA . TYR A 1 151 ? -6.318 3.491 0.346 1.00 92.38 151 TYR A CA 1
ATOM 1143 C C . TYR A 1 151 ? -6.468 1.986 0.151 1.00 92.38 151 TYR A C 1
ATOM 1145 O O . TYR A 1 151 ? -7.468 1.405 0.559 1.00 92.38 151 TYR A O 1
ATOM 1153 N N . LEU A 1 152 ? -5.448 1.353 -0.434 1.00 94.50 152 LEU A N 1
ATOM 1154 C CA . LEU A 1 152 ? -5.424 -0.094 -0.666 1.00 94.50 152 LEU A CA 1
ATOM 1155 C C . LEU A 1 152 ? -4.385 -0.860 0.171 1.00 94.50 152 LEU A C 1
ATOM 1157 O O . LEU A 1 152 ? -4.391 -2.081 0.138 1.00 94.50 152 LEU A O 1
ATOM 1161 N N . GLY A 1 153 ? -3.516 -0.202 0.944 1.00 94.44 153 GLY A N 1
ATOM 1162 C CA . GLY A 1 153 ? -2.314 -0.854 1.505 1.00 94.44 153 GLY A CA 1
ATOM 1163 C C . GLY A 1 153 ? -1.089 -0.610 0.631 1.00 94.44 153 GLY A C 1
ATOM 1164 O O . GLY A 1 153 ? -1.261 -0.509 -0.575 1.00 94.44 153 GLY A O 1
ATOM 1165 N N . TYR A 1 154 ? 0.126 -0.499 1.170 1.00 96.31 154 TYR A N 1
ATOM 1166 C CA . TYR A 1 154 ? 1.332 -0.374 0.342 1.00 96.31 154 TYR A CA 1
ATOM 1167 C C . TYR A 1 154 ? 1.542 -1.598 -0.563 1.00 96.31 154 TYR A C 1
ATOM 1169 O O . TYR A 1 154 ? 1.318 -2.725 -0.126 1.00 96.31 154 TYR A O 1
ATOM 1177 N N . ARG A 1 155 ? 1.950 -1.370 -1.826 1.00 96.88 155 ARG A N 1
ATOM 1178 C CA . ARG A 1 155 ? 2.075 -2.435 -2.849 1.00 96.88 155 ARG A CA 1
ATOM 1179 C C . ARG A 1 155 ? 3.405 -2.497 -3.600 1.00 96.88 155 ARG A C 1
ATOM 1181 O O . ARG A 1 155 ? 3.584 -3.394 -4.423 1.00 96.88 155 ARG A O 1
ATOM 1188 N N . ALA A 1 156 ? 4.305 -1.541 -3.336 1.00 96.50 156 ALA A N 1
ATOM 1189 C CA . ALA A 1 156 ? 5.587 -1.385 -4.029 1.00 96.50 156 ALA A CA 1
ATOM 1190 C C . ALA A 1 156 ? 5.465 -1.591 -5.555 1.00 96.50 156 ALA A C 1
ATOM 1192 O O . ALA A 1 156 ? 6.171 -2.415 -6.132 1.00 96.50 156 ALA A O 1
ATOM 1193 N N . LEU A 1 157 ? 4.514 -0.895 -6.192 1.00 96.81 157 LEU A N 1
ATOM 1194 C CA . LEU A 1 157 ? 4.198 -1.099 -7.606 1.00 96.81 157 LEU A CA 1
ATOM 1195 C C . LEU A 1 157 ? 5.380 -0.740 -8.501 1.00 96.81 157 LEU A C 1
ATOM 1197 O O . LEU A 1 157 ? 6.015 0.295 -8.308 1.00 96.81 157 LEU A O 1
ATOM 1201 N N . VAL A 1 158 ? 5.605 -1.564 -9.517 1.00 95.56 158 VAL A N 1
ATOM 1202 C CA . VAL A 1 158 ? 6.535 -1.279 -10.615 1.00 95.56 158 VAL A CA 1
ATOM 1203 C C . VAL A 1 158 ? 5.817 -1.448 -11.937 1.00 95.56 158 VAL A C 1
ATOM 1205 O O . VAL A 1 158 ? 4.924 -2.287 -12.044 1.00 95.56 158 VAL A O 1
ATOM 1208 N N . VAL A 1 159 ? 6.200 -0.649 -12.931 1.00 96.69 159 VAL A N 1
ATOM 1209 C CA . VAL A 1 159 ? 5.738 -0.860 -14.306 1.00 96.69 159 VAL A CA 1
ATOM 1210 C C . VAL A 1 159 ? 6.172 -2.255 -14.731 1.00 96.69 159 VAL A C 1
ATOM 1212 O O . VAL A 1 159 ? 7.329 -2.634 -14.533 1.00 96.69 159 VAL A O 1
ATOM 1215 N N . ASP A 1 160 ? 5.235 -3.032 -15.258 1.00 94.19 160 ASP A N 1
ATOM 1216 C CA . ASP A 1 160 ? 5.558 -4.347 -15.777 1.00 94.19 160 ASP A CA 1
ATOM 1217 C C . ASP A 1 160 ? 6.179 -4.229 -17.174 1.00 94.19 160 ASP A C 1
ATOM 1219 O O . ASP A 1 160 ? 5.654 -3.538 -18.043 1.00 94.19 160 ASP A O 1
ATOM 1223 N N . GLY A 1 161 ? 7.324 -4.882 -17.382 1.00 87.31 161 GLY A N 1
ATOM 1224 C CA . GLY A 1 161 ? 8.047 -4.827 -18.655 1.00 87.31 161 GLY A CA 1
ATOM 1225 C C . GLY A 1 161 ? 7.467 -5.728 -19.749 1.00 87.31 161 GLY A C 1
ATOM 1226 O O . GLY A 1 161 ? 7.829 -5.569 -20.911 1.00 87.31 161 GLY A O 1
ATOM 1227 N N . HIS A 1 162 ? 6.585 -6.669 -19.399 1.00 86.31 162 HIS A N 1
ATOM 1228 C CA . HIS A 1 162 ? 6.050 -7.676 -20.323 1.00 86.31 162 HIS A CA 1
ATOM 1229 C C . HIS A 1 162 ? 4.560 -7.481 -20.618 1.00 86.31 162 HIS A C 1
ATOM 1231 O O . HIS A 1 162 ? 4.080 -7.844 -21.690 1.00 86.31 162 HIS A O 1
ATOM 1237 N N . HIS A 1 163 ? 3.822 -6.891 -19.683 1.00 86.88 163 HIS A N 1
ATOM 1238 C CA . HIS A 1 163 ? 2.388 -6.666 -19.762 1.00 86.88 163 HIS A CA 1
ATOM 1239 C C . HIS A 1 163 ? 2.057 -5.187 -19.560 1.00 86.88 163 HIS A C 1
ATOM 1241 O O . HIS A 1 163 ? 2.745 -4.459 -18.852 1.00 86.88 163 HIS A O 1
ATOM 1247 N N . SER A 1 164 ? 0.945 -4.726 -20.138 1.00 89.88 164 SER A N 1
ATOM 1248 C CA . SER A 1 164 ? 0.474 -3.358 -19.903 1.00 89.88 164 SER A CA 1
ATOM 1249 C C . SER A 1 164 ? -0.137 -3.253 -18.505 1.00 89.88 164 SER A C 1
ATOM 1251 O O . SER A 1 164 ? -1.298 -3.607 -18.315 1.00 89.88 164 SER A O 1
ATOM 1253 N N . GLY A 1 165 ? 0.636 -2.786 -17.526 1.00 95.94 165 GLY A N 1
ATOM 1254 C CA . GLY A 1 165 ? 0.153 -2.599 -16.163 1.00 95.94 165 GLY A CA 1
ATOM 1255 C C . GLY A 1 165 ? 1.258 -2.392 -15.138 1.00 95.94 165 GLY A C 1
ATOM 1256 O O . GLY A 1 165 ? 2.434 -2.250 -15.470 1.00 95.94 165 GLY A O 1
ATOM 1257 N N . CYS A 1 166 ? 0.860 -2.413 -13.870 1.00 97.69 166 CYS A N 1
ATOM 1258 C CA . CYS A 1 166 ? 1.775 -2.331 -12.739 1.00 97.69 166 CYS A CA 1
ATOM 1259 C C . CYS A 1 166 ? 1.783 -3.639 -11.955 1.00 97.69 166 CYS A C 1
ATOM 1261 O O . CYS A 1 166 ? 0.747 -4.056 -11.434 1.00 97.69 166 CYS A O 1
ATOM 1263 N N . ARG A 1 167 ? 2.954 -4.258 -11.807 1.00 97.38 167 ARG A N 1
ATOM 1264 C CA . ARG A 1 167 ? 3.125 -5.463 -10.997 1.00 97.38 167 ARG A CA 1
ATOM 1265 C C . ARG A 1 167 ? 3.118 -5.129 -9.509 1.00 97.38 167 ARG A C 1
ATOM 1267 O O . ARG A 1 167 ? 3.808 -4.215 -9.052 1.00 97.38 167 ARG A O 1
ATOM 1274 N N . VAL A 1 168 ? 2.371 -5.916 -8.747 1.00 97.38 168 VAL A N 1
ATOM 1275 C CA . VAL A 1 168 ? 2.311 -5.875 -7.284 1.00 97.38 168 VAL A CA 1
ATOM 1276 C C . VAL A 1 168 ? 3.488 -6.650 -6.707 1.00 97.38 168 VAL A C 1
ATOM 1278 O O . VAL A 1 168 ? 3.643 -7.837 -6.983 1.00 97.38 168 VAL A O 1
ATOM 1281 N N . ARG A 1 169 ? 4.316 -6.000 -5.882 1.00 97.12 169 ARG A N 1
ATOM 1282 C CA . ARG A 1 169 ? 5.489 -6.648 -5.261 1.00 97.12 169 ARG A CA 1
ATOM 1283 C C . ARG A 1 169 ? 5.309 -6.957 -3.782 1.00 97.12 169 ARG A C 1
ATOM 1285 O O . ARG A 1 169 ? 6.046 -7.774 -3.242 1.00 97.12 169 ARG A O 1
ATOM 1292 N N . VAL A 1 170 ? 4.333 -6.332 -3.129 1.00 97.38 170 VAL A N 1
ATOM 1293 C CA . VAL A 1 170 ? 4.027 -6.589 -1.722 1.00 97.38 170 VAL A CA 1
ATOM 1294 C C . VAL A 1 170 ? 2.541 -6.406 -1.452 1.00 97.38 170 VAL A C 1
ATOM 1296 O O . VAL A 1 170 ? 1.893 -5.573 -2.076 1.00 97.38 170 VAL A O 1
ATOM 1299 N N . VAL A 1 171 ? 1.990 -7.187 -0.527 1.00 97.50 171 VAL A N 1
ATOM 1300 C CA . VAL A 1 171 ? 0.637 -6.995 0.004 1.00 97.50 171 VAL A CA 1
ATOM 1301 C C . VAL A 1 171 ? 0.670 -7.389 1.476 1.00 97.50 171 VAL A C 1
ATOM 1303 O O . VAL A 1 171 ? 0.897 -8.553 1.797 1.00 97.50 171 VAL A O 1
ATOM 1306 N N . ALA A 1 172 ? 0.461 -6.435 2.383 1.00 96.94 1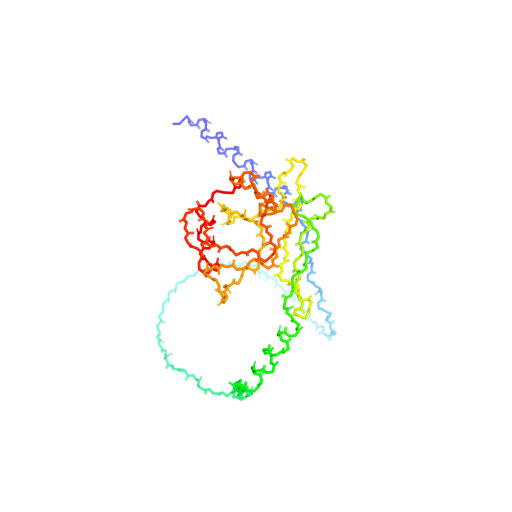72 ALA A N 1
ATOM 1307 C CA . ALA A 1 172 ? 0.436 -6.746 3.810 1.00 96.94 172 ALA A CA 1
ATOM 1308 C C . ALA A 1 172 ? -0.902 -7.389 4.231 1.00 96.94 172 ALA A C 1
ATOM 1310 O O . ALA A 1 172 ? -1.963 -6.957 3.756 1.00 96.94 172 ALA A O 1
ATOM 1311 N N . PRO A 1 173 ? -0.890 -8.364 5.161 1.00 96.12 173 PRO A N 1
ATOM 1312 C CA . PRO A 1 173 ? -2.107 -8.968 5.691 1.00 96.12 173 PRO A CA 1
ATOM 1313 C C . PRO A 1 173 ? -3.078 -7.934 6.269 1.00 96.12 173 PRO A C 1
ATOM 1315 O O . PRO A 1 173 ? -2.680 -6.976 6.933 1.00 96.12 173 PRO A O 1
ATOM 1318 N N . GLY A 1 174 ? -4.373 -8.135 6.024 1.00 94.50 174 GLY A N 1
ATOM 1319 C CA . GLY A 1 174 ? -5.441 -7.275 6.544 1.00 94.50 174 GLY A CA 1
ATOM 1320 C C . GLY A 1 174 ? -5.574 -5.908 5.865 1.00 94.50 174 GLY A C 1
ATOM 1321 O O . GLY A 1 174 ? -6.471 -5.148 6.228 1.00 94.50 174 GLY A O 1
ATOM 1322 N N . THR A 1 175 ? -4.714 -5.570 4.898 1.00 95.69 175 THR A N 1
ATOM 1323 C CA . THR A 1 175 ? -4.901 -4.365 4.074 1.00 95.69 175 THR A CA 1
ATOM 1324 C C . THR A 1 175 ? -6.139 -4.498 3.183 1.00 95.69 175 THR A C 1
ATOM 1326 O O . THR A 1 175 ? -6.533 -5.622 2.864 1.00 95.69 175 THR A O 1
ATOM 1329 N N . PRO A 1 176 ? -6.740 -3.384 2.718 1.00 94.94 176 PRO A N 1
ATOM 1330 C CA . PRO A 1 176 ? -7.875 -3.455 1.799 1.00 94.94 176 PRO A CA 1
ATOM 1331 C C . PRO A 1 176 ? -7.568 -4.212 0.496 1.00 94.94 176 PRO A C 1
ATOM 1333 O O . PRO A 1 176 ? -8.441 -4.894 -0.025 1.00 94.94 176 PRO A O 1
ATOM 1336 N N . ALA A 1 177 ? -6.329 -4.165 -0.010 1.00 96.00 177 ALA A N 1
ATOM 1337 C CA . ALA A 1 177 ? -5.906 -4.999 -1.134 1.00 96.00 177 ALA A CA 1
ATOM 1338 C C . ALA A 1 177 ? -5.939 -6.492 -0.779 1.00 96.00 177 ALA A C 1
ATOM 1340 O O . ALA A 1 177 ? -6.478 -7.283 -1.549 1.00 96.00 177 ALA A O 1
ATOM 1341 N N . ALA A 1 178 ? -5.417 -6.882 0.389 1.00 96.56 178 ALA A N 1
ATOM 1342 C CA . ALA A 1 178 ? -5.407 -8.277 0.836 1.00 96.56 178 ALA A CA 1
ATOM 1343 C C . ALA A 1 178 ? -6.815 -8.851 1.056 1.00 96.56 178 ALA A C 1
ATOM 1345 O O . ALA A 1 178 ? -7.025 -10.050 0.887 1.00 96.56 178 ALA A O 1
ATOM 1346 N N . THR A 1 179 ? -7.770 -8.008 1.455 1.00 95.06 179 THR A N 1
ATOM 1347 C CA . THR A 1 179 ? -9.146 -8.409 1.787 1.00 95.06 179 THR A CA 1
ATOM 1348 C C . THR A 1 179 ? -10.160 -8.096 0.688 1.00 95.06 179 THR A C 1
ATOM 1350 O O . THR A 1 179 ? -11.351 -8.360 0.871 1.00 95.06 179 THR A O 1
ATOM 1353 N N . ALA A 1 180 ? -9.712 -7.554 -0.450 1.00 93.44 180 ALA A N 1
ATOM 1354 C CA . ALA A 1 180 ? -10.574 -7.232 -1.579 1.00 93.44 180 ALA A CA 1
ATOM 1355 C C . ALA A 1 180 ? -11.361 -8.468 -2.031 1.00 93.44 180 ALA A C 1
ATOM 1357 O O . ALA A 1 180 ? -10.841 -9.579 -2.068 1.00 93.44 180 ALA A O 1
ATOM 1358 N N . ARG A 1 181 ? -12.630 -8.293 -2.388 1.00 91.75 181 ARG A N 1
ATOM 1359 C CA . ARG A 1 181 ? -13.458 -9.396 -2.883 1.00 91.75 181 ARG A CA 1
ATOM 1360 C C . ARG A 1 181 ? -13.540 -9.324 -4.400 1.00 91.75 181 ARG A C 1
ATOM 1362 O O . ARG A 1 181 ? -13.668 -8.220 -4.934 1.00 91.75 181 ARG A O 1
ATOM 1369 N N . PRO A 1 182 ? -13.459 -10.464 -5.095 1.00 89.88 182 PRO A N 1
ATOM 1370 C CA . PRO A 1 182 ? -13.653 -10.473 -6.527 1.00 89.88 182 PRO A CA 1
ATOM 1371 C C . PRO A 1 182 ? -15.119 -10.150 -6.825 1.00 89.88 182 PRO A C 1
ATOM 1373 O O . PRO A 1 182 ? -16.019 -10.497 -6.058 1.00 89.88 182 PRO A O 1
ATOM 1376 N N . VAL A 1 183 ? -15.354 -9.465 -7.941 1.00 85.31 183 VAL A N 1
ATOM 1377 C CA . VAL A 1 183 ? -16.716 -9.146 -8.395 1.00 85.31 183 VAL A CA 1
ATOM 1378 C C . VAL A 1 183 ? -17.434 -10.416 -8.867 1.00 85.31 183 VAL A C 1
ATOM 1380 O O . VAL A 1 183 ? -18.637 -10.552 -8.678 1.00 85.31 183 VAL A O 1
ATOM 1383 N N . SER A 1 184 ? -16.682 -11.363 -9.438 1.00 79.69 184 SER A N 1
ATOM 1384 C CA . SER A 1 184 ? -17.155 -12.690 -9.830 1.00 79.69 184 SER A CA 1
ATOM 1385 C C . SER A 1 184 ? -16.608 -13.749 -8.870 1.00 79.69 184 SER A C 1
ATOM 1387 O O . SER A 1 184 ? -15.426 -13.740 -8.536 1.00 79.69 184 SER A O 1
ATOM 1389 N N . GLY A 1 185 ? -17.453 -14.680 -8.427 1.00 71.00 185 GLY A N 1
ATOM 1390 C CA . GLY A 1 185 ? -17.127 -15.662 -7.384 1.00 71.00 185 GLY A CA 1
ATOM 1391 C C . GLY A 1 185 ? -16.100 -16.739 -7.759 1.00 71.00 185 GLY A C 1
ATOM 1392 O O . GLY A 1 185 ? -15.873 -17.645 -6.966 1.00 71.00 185 GLY A O 1
ATOM 1393 N N . THR A 1 186 ? -15.491 -16.680 -8.945 1.00 75.31 186 THR A N 1
ATOM 1394 C CA . THR A 1 186 ? -14.539 -17.696 -9.426 1.00 75.31 186 THR A CA 1
ATOM 1395 C C . THR A 1 186 ? -13.088 -17.427 -9.029 1.00 75.31 186 THR A C 1
ATOM 1397 O O . THR A 1 186 ? -12.248 -18.315 -9.148 1.00 75.31 186 THR A O 1
ATOM 1400 N N . GLN A 1 187 ? -12.766 -16.219 -8.564 1.00 80.62 187 GLN A N 1
ATOM 1401 C CA . GLN A 1 187 ? -11.397 -15.816 -8.237 1.00 80.62 187 GLN A CA 1
ATOM 1402 C C . GLN A 1 187 ? -11.132 -15.881 -6.729 1.00 80.62 187 GLN A C 1
ATOM 1404 O O . GLN A 1 187 ? -12.037 -15.758 -5.904 1.00 80.62 187 GLN A O 1
ATOM 1409 N N . ALA A 1 188 ? -9.866 -16.048 -6.348 1.00 82.88 188 ALA A N 1
ATOM 1410 C CA . ALA A 1 188 ? -9.474 -15.935 -4.949 1.00 82.88 188 ALA A CA 1
ATOM 1411 C C . ALA A 1 188 ? -9.687 -14.496 -4.442 1.00 82.88 188 ALA A C 1
ATOM 1413 O O . ALA A 1 188 ? -9.537 -13.526 -5.184 1.00 82.88 188 ALA A O 1
ATOM 1414 N N . SER A 1 189 ? -10.028 -14.347 -3.159 1.00 89.94 189 SER A N 1
ATOM 1415 C CA . SER A 1 189 ? -10.176 -13.024 -2.542 1.00 89.94 189 SER A CA 1
ATOM 1416 C C . SER A 1 189 ? -8.829 -12.356 -2.312 1.00 89.94 189 SER A C 1
ATOM 1418 O O . SER A 1 189 ? -7.932 -12.957 -1.728 1.00 89.94 189 SER A O 1
ATOM 1420 N N . GLY A 1 190 ? -8.733 -11.087 -2.676 1.00 93.88 190 GLY A N 1
ATOM 1421 C CA . GLY A 1 190 ? -7.618 -10.198 -2.412 1.00 93.88 190 GLY A CA 1
ATOM 1422 C C . GLY A 1 190 ? -6.590 -10.189 -3.532 1.00 93.88 190 GLY A C 1
ATOM 1423 O O . GLY A 1 190 ? -6.329 -11.205 -4.165 1.00 93.88 190 GLY A O 1
ATOM 1424 N N . VAL A 1 191 ? -5.954 -9.038 -3.704 1.00 95.38 191 VAL A N 1
ATOM 1425 C CA . VAL A 1 191 ? -4.786 -8.870 -4.570 1.00 95.38 191 VAL A CA 1
ATOM 1426 C C . VAL A 1 191 ? -3.611 -9.663 -3.992 1.00 95.38 191 VAL A C 1
ATOM 1428 O O . VAL A 1 191 ? -3.462 -9.777 -2.768 1.00 95.38 191 VAL A O 1
ATOM 1431 N N . ARG A 1 192 ? -2.779 -10.229 -4.862 1.00 95.06 192 ARG A N 1
ATOM 1432 C CA . ARG A 1 192 ? -1.604 -11.032 -4.518 1.00 95.06 192 ARG A CA 1
ATOM 1433 C C . ARG A 1 192 ? -0.321 -10.422 -5.062 1.00 95.06 192 ARG A C 1
ATOM 1435 O O . ARG A 1 192 ? -0.314 -9.619 -5.990 1.00 95.06 192 ARG A O 1
ATOM 1442 N N . VAL A 1 193 ? 0.791 -10.812 -4.445 1.00 96.12 193 VAL A N 1
ATOM 1443 C CA . VAL A 1 193 ? 2.123 -10.524 -4.981 1.00 96.12 193 VAL A CA 1
ATOM 1444 C C . VAL A 1 193 ? 2.261 -11.229 -6.328 1.00 96.12 193 VAL A C 1
ATOM 1446 O O . VAL A 1 193 ? 1.913 -12.399 -6.449 1.00 96.12 193 VAL A O 1
ATOM 1449 N N . GLY A 1 194 ? 2.758 -10.508 -7.327 1.00 95.00 194 GLY A N 1
ATOM 1450 C CA . GLY A 1 194 ? 2.870 -10.979 -8.703 1.00 95.00 194 GLY A CA 1
ATOM 1451 C C . GLY A 1 194 ? 1.715 -10.551 -9.606 1.00 95.00 194 GLY A C 1
ATOM 1452 O O . GLY A 1 194 ? 1.932 -10.496 -10.817 1.00 95.00 194 GLY A O 1
ATOM 1453 N N . ASP A 1 195 ? 0.557 -10.175 -9.047 1.00 95.56 195 ASP A N 1
ATOM 1454 C CA . ASP A 1 195 ? -0.580 -9.677 -9.827 1.00 95.56 195 ASP A CA 1
ATOM 1455 C C . ASP A 1 195 ? -0.202 -8.422 -10.617 1.00 95.56 195 ASP A C 1
ATOM 1457 O O . ASP A 1 195 ? 0.588 -7.586 -10.165 1.00 95.56 195 ASP A O 1
ATOM 1461 N N . ILE A 1 196 ? -0.815 -8.266 -11.789 1.00 96.88 196 ILE A N 1
ATOM 1462 C CA . ILE A 1 196 ? -0.614 -7.112 -12.662 1.00 96.88 196 ILE A CA 1
ATOM 1463 C C . ILE A 1 196 ? -1.884 -6.269 -12.645 1.00 96.88 196 ILE A C 1
ATOM 1465 O O . ILE A 1 196 ? -2.933 -6.665 -13.153 1.00 96.88 196 ILE A O 1
ATOM 1469 N N . LEU A 1 197 ? -1.787 -5.086 -12.047 1.00 95.88 197 LEU A N 1
ATOM 1470 C CA . LEU A 1 197 ? -2.864 -4.108 -12.017 1.00 95.88 197 LEU A CA 1
ATOM 1471 C C . LEU A 1 197 ? -2.929 -3.392 -13.361 1.00 95.88 197 LEU A C 1
ATOM 1473 O O . LEU A 1 197 ? -2.094 -2.542 -13.665 1.00 95.88 197 LEU A O 1
ATOM 1477 N N . VAL A 1 198 ? -3.940 -3.746 -14.148 1.00 96.56 198 VAL A N 1
ATOM 1478 C CA . VAL A 1 198 ? -4.169 -3.194 -15.491 1.00 96.56 198 VAL A CA 1
ATOM 1479 C C . VAL A 1 198 ? -5.208 -2.072 -15.493 1.00 96.56 198 VAL A C 1
ATOM 1481 O O . VAL A 1 198 ? -5.122 -1.127 -16.278 1.00 96.56 198 VAL A O 1
ATOM 1484 N N . THR A 1 199 ? -6.198 -2.148 -14.599 1.00 95.69 199 THR A N 1
ATOM 1485 C CA . THR A 1 199 ? -7.257 -1.145 -14.455 1.00 95.69 199 THR A CA 1
ATOM 1486 C C . THR A 1 199 ? -7.664 -0.977 -12.993 1.00 95.69 199 THR A C 1
ATOM 1488 O O . THR A 1 199 ? -7.561 -1.908 -12.195 1.00 95.69 199 THR A O 1
ATOM 1491 N N . ALA A 1 200 ? -8.150 0.212 -12.638 1.00 94.62 200 ALA A N 1
ATOM 1492 C CA . ALA A 1 200 ? -8.794 0.477 -11.357 1.00 94.62 200 ALA A CA 1
ATOM 1493 C C . ALA A 1 200 ? -9.949 1.465 -11.554 1.00 94.62 200 ALA A C 1
ATOM 1495 O O . ALA A 1 200 ? -9.772 2.533 -12.138 1.00 94.62 200 ALA A O 1
ATOM 1496 N N . ALA A 1 201 ? -11.144 1.101 -11.076 1.00 92.50 201 ALA A N 1
ATOM 1497 C CA . ALA A 1 201 ? -12.370 1.891 -11.240 1.00 92.50 201 ALA A CA 1
ATOM 1498 C C . ALA A 1 201 ? -12.622 2.351 -12.696 1.00 92.50 201 ALA A C 1
ATOM 1500 O O . ALA A 1 201 ? -12.979 3.503 -12.932 1.00 92.50 201 ALA A O 1
ATOM 1501 N N . GLY A 1 202 ? -12.385 1.460 -13.667 1.00 92.75 202 GLY A N 1
ATOM 1502 C CA . GLY A 1 202 ? -12.566 1.727 -15.099 1.00 92.75 202 GLY A CA 1
ATOM 1503 C C . GLY A 1 202 ? -11.440 2.525 -15.767 1.00 92.75 202 GLY A C 1
ATOM 1504 O O . GLY A 1 202 ? -11.441 2.664 -16.986 1.00 92.75 202 GLY A O 1
ATOM 1505 N N . ARG A 1 203 ? -10.452 3.022 -15.011 1.00 95.56 203 ARG A N 1
ATOM 1506 C CA . ARG A 1 203 ? -9.289 3.731 -15.560 1.00 95.56 203 ARG A CA 1
ATOM 1507 C C . ARG A 1 203 ? -8.125 2.769 -15.778 1.00 95.56 203 ARG A C 1
ATOM 1509 O O . ARG A 1 203 ? -7.826 1.961 -14.901 1.00 95.56 203 ARG A O 1
ATOM 1516 N N . LYS A 1 204 ? -7.454 2.880 -16.927 1.00 96.56 204 LYS A N 1
ATOM 1517 C CA . LYS A 1 204 ? -6.218 2.141 -17.222 1.00 96.56 204 LYS A CA 1
ATOM 1518 C C . LYS A 1 204 ? -5.095 2.571 -16.275 1.00 96.56 204 LYS A C 1
ATOM 1520 O O . LYS A 1 204 ? -4.940 3.762 -16.013 1.00 96.56 204 LYS A O 1
ATOM 1525 N N . ILE A 1 205 ? -4.323 1.602 -15.794 1.00 97.00 205 ILE A N 1
ATOM 1526 C CA . ILE A 1 205 ? -3.140 1.806 -14.958 1.00 97.00 205 ILE A CA 1
ATOM 1527 C C . ILE A 1 205 ? -1.921 1.411 -15.789 1.00 97.00 205 ILE A C 1
ATOM 1529 O O . ILE A 1 205 ? -1.757 0.237 -16.100 1.00 97.00 205 ILE A O 1
ATOM 1533 N N . GLY A 1 206 ? -1.105 2.383 -16.199 1.00 94.94 206 GLY A N 1
ATOM 1534 C CA . GLY A 1 206 ? 0.166 2.134 -16.892 1.00 94.94 206 GLY A CA 1
ATOM 1535 C C . GLY A 1 206 ? 1.378 2.368 -15.993 1.00 94.94 206 GLY A C 1
ATOM 1536 O O . GLY A 1 206 ? 2.420 1.748 -16.175 1.00 94.94 206 GLY A O 1
ATOM 1537 N N . THR A 1 207 ? 1.228 3.244 -15.003 1.00 96.38 207 THR A N 1
ATOM 1538 C CA . THR A 1 207 ? 2.262 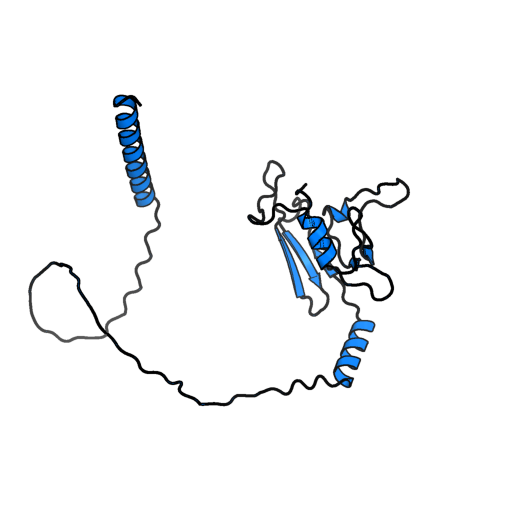3.616 -14.041 1.00 96.38 207 THR A CA 1
ATOM 1539 C C . THR A 1 207 ? 1.715 3.588 -12.611 1.00 96.38 207 THR A C 1
ATOM 1541 O O . THR A 1 207 ? 0.500 3.675 -12.406 1.00 96.38 207 THR A O 1
ATOM 1544 N N . PRO A 1 208 ? 2.579 3.496 -11.583 1.00 96.12 208 PRO A N 1
ATOM 1545 C CA . PRO A 1 208 ? 2.138 3.596 -10.192 1.00 96.12 208 PRO A CA 1
ATOM 1546 C C . PRO A 1 208 ? 1.352 4.884 -9.896 1.00 96.12 208 PRO A C 1
ATOM 1548 O O . PRO A 1 208 ? 0.376 4.851 -9.146 1.00 96.12 208 PRO A O 1
ATOM 1551 N N . ALA A 1 209 ? 1.724 5.996 -10.541 1.00 96.56 209 ALA A N 1
ATOM 1552 C CA . ALA A 1 209 ? 1.067 7.289 -10.378 1.00 96.56 209 ALA A CA 1
ATOM 1553 C C . ALA A 1 209 ? -0.398 7.280 -10.849 1.00 96.56 209 ALA A C 1
ATOM 1555 O O . ALA A 1 209 ? -1.233 7.973 -10.264 1.00 96.56 209 ALA A O 1
ATOM 1556 N N . ASP A 1 210 ? -0.744 6.465 -11.851 1.00 96.50 210 ASP A N 1
ATOM 1557 C CA . ASP A 1 210 ? -2.129 6.345 -12.322 1.00 96.50 210 ASP A CA 1
ATOM 1558 C C . ASP A 1 210 ? -3.046 5.797 -11.227 1.00 96.50 210 ASP A C 1
ATOM 1560 O O . ASP A 1 210 ? -4.166 6.284 -11.047 1.00 96.50 210 ASP A O 1
ATOM 1564 N N . LEU A 1 211 ? -2.567 4.816 -10.453 1.00 96.06 211 LEU A N 1
ATOM 1565 C CA . LEU A 1 211 ? -3.341 4.269 -9.342 1.00 96.06 211 LEU A CA 1
ATOM 1566 C C . LEU A 1 211 ? -3.518 5.317 -8.242 1.00 96.06 211 LEU A C 1
ATOM 1568 O O . LEU A 1 211 ? -4.611 5.437 -7.691 1.00 96.06 211 LEU A O 1
ATOM 1572 N N . ASP A 1 212 ? -2.483 6.105 -7.952 1.00 94.06 212 ASP A N 1
ATOM 1573 C CA . ASP A 1 212 ? -2.574 7.185 -6.969 1.00 94.06 212 ASP A CA 1
ATOM 1574 C C . ASP A 1 212 ? -3.619 8.232 -7.378 1.00 94.06 212 ASP A C 1
ATOM 1576 O O . ASP A 1 212 ? -4.373 8.712 -6.531 1.00 94.06 212 ASP A O 1
ATOM 1580 N N . VAL A 1 213 ? -3.731 8.551 -8.672 1.00 95.50 213 VAL A N 1
ATOM 1581 C CA . VAL A 1 213 ? -4.797 9.423 -9.194 1.00 95.50 213 VAL A CA 1
ATOM 1582 C C . VAL A 1 213 ? -6.178 8.802 -8.974 1.00 95.50 213 VAL A C 1
ATOM 1584 O O . VAL A 1 213 ? -7.090 9.495 -8.516 1.00 95.50 213 VAL A O 1
ATOM 1587 N N . VAL A 1 214 ? -6.348 7.502 -9.242 1.00 95.75 214 VAL A N 1
ATOM 1588 C CA . VAL A 1 214 ? -7.622 6.815 -8.973 1.00 95.75 214 VAL A CA 1
ATOM 1589 C C . VAL A 1 214 ? -7.960 6.885 -7.487 1.00 95.75 214 VAL A C 1
ATOM 1591 O O . VAL A 1 214 ? -9.064 7.302 -7.140 1.00 95.75 214 VAL A O 1
ATOM 1594 N N . LEU A 1 215 ? -7.026 6.536 -6.603 1.00 94.31 215 LEU A N 1
ATOM 1595 C CA . LEU A 1 215 ? -7.249 6.508 -5.156 1.00 94.31 215 LEU A CA 1
ATOM 1596 C C . LEU A 1 215 ? -7.552 7.895 -4.579 1.00 94.31 215 LEU A C 1
ATOM 1598 O O . LEU A 1 215 ? -8.421 8.011 -3.715 1.00 94.31 215 LEU A O 1
ATOM 1602 N N . LYS A 1 216 ? -6.925 8.953 -5.108 1.00 93.69 216 LYS A N 1
ATOM 1603 C CA . LYS A 1 216 ? -7.229 10.349 -4.747 1.00 93.69 216 LYS A CA 1
ATOM 1604 C C . LYS A 1 216 ? -8.688 10.733 -4.996 1.00 93.69 216 LYS A C 1
ATOM 1606 O O . LYS A 1 216 ? -9.231 11.539 -4.251 1.00 93.69 216 LYS A O 1
ATOM 1611 N N . SER A 1 217 ? -9.329 10.142 -6.004 1.00 93.50 217 SER A N 1
ATOM 1612 C CA . SER A 1 217 ? -10.748 10.384 -6.312 1.00 93.50 217 SER A CA 1
ATOM 1613 C C . SER A 1 217 ? -11.726 9.581 -5.444 1.00 93.50 217 SER A C 1
ATOM 1615 O O . SER A 1 217 ? -12.938 9.782 -5.533 1.00 93.50 217 SER A O 1
ATOM 1617 N N . LYS A 1 218 ? -11.235 8.632 -4.638 1.00 93.12 218 LYS A N 1
ATOM 1618 C CA . LYS A 1 218 ? -12.072 7.771 -3.796 1.00 93.12 218 LYS A CA 1
ATOM 1619 C C . LYS A 1 218 ? -12.103 8.285 -2.365 1.00 93.12 218 LYS A C 1
ATOM 1621 O O . LYS A 1 218 ? -11.130 8.853 -1.878 1.00 93.12 218 LYS A O 1
ATOM 1626 N N . LYS A 1 219 ? -13.230 8.059 -1.691 1.00 90.38 219 LYS A N 1
ATOM 1627 C CA . LYS A 1 219 ? -13.350 8.314 -0.254 1.00 90.38 219 LYS A CA 1
ATOM 1628 C C . LYS A 1 219 ? -12.574 7.240 0.527 1.00 90.38 219 LYS A C 1
ATOM 1630 O O . LYS A 1 219 ? -12.423 6.131 0.017 1.00 90.38 219 LYS A O 1
ATOM 1635 N N . PRO A 1 220 ? -12.084 7.546 1.737 1.00 85.81 220 PRO A N 1
ATOM 1636 C CA . PRO A 1 220 ? -11.557 6.536 2.644 1.00 85.81 220 PRO A CA 1
ATOM 1637 C C . PRO A 1 220 ? -12.674 5.605 3.134 1.00 85.81 220 PRO A C 1
ATOM 1639 O O . PRO A 1 220 ? -13.780 6.078 3.406 1.00 85.81 220 PRO A O 1
ATOM 1642 N N . GLY A 1 221 ? -12.339 4.329 3.339 1.00 69.25 221 GLY A N 1
ATOM 1643 C CA . GLY A 1 221 ? -13.280 3.281 3.764 1.00 69.25 221 GLY A CA 1
ATOM 1644 C C . GLY A 1 221 ? -13.931 2.557 2.597 1.00 69.25 221 GLY A C 1
ATOM 1645 O O . GLY A 1 221 ? -14.872 1.791 2.887 1.00 69.25 221 GLY A O 1
#

Nearest PDB structures (foldseek):
  2l3j-assembly1_A  TM=2.134E-01  e=2.164E+00  Rattus norvegicus

Foldseek 3Di:
DPPVVVVVVVVVVVVVVVVVVVVCVVPPDDDDDDDDDDDDDDDDDDDDDDDDDDDDDDDYDDDDDDDDDDDDDDDDDPDDPPPDVVVVVVVVVVCVVPPKAKDWDDALQQPPHQWIWIFIPPVRDTPDIDGRHADPVSHGPDDDPPDQWEDQADFVWDQDPPDQFTFGRDDGHPGNQQQAQDPDPPDDGHDDHGDGCQDDPRHGHRGPVSVVVVRSPHGYD

Solvent-accessible surface area (backbone atoms only — not comparable to full-atom values): 13996 Å² total; per-residue (Å²): 130,60,69,68,60,54,54,49,51,52,52,53,52,53,50,51,52,55,53,50,53,52,50,46,67,73,68,54,77,77,77,78,76,78,80,78,79,84,80,85,78,88,83,88,84,83,82,89,82,82,84,81,81,88,86,85,81,87,87,85,93,78,90,80,88,87,88,84,86,89,81,87,84,79,90,85,75,89,75,82,82,73,80,45,72,65,59,56,47,51,54,51,51,52,40,66,79,53,62,82,47,56,49,72,47,63,34,51,71,20,82,89,33,50,38,30,40,35,31,30,62,72,81,67,34,80,74,47,78,42,69,26,29,51,43,98,87,68,44,66,64,60,76,65,91,87,60,78,31,30,75,45,59,73,32,72,59,39,64,39,94,89,50,84,10,22,30,26,52,35,62,49,51,67,19,55,33,37,64,31,73,53,94,54,92,87,54,74,65,26,63,52,65,70,42,66,44,38,62,53,97,90,39,73,19,62,41,61,67,45,50,53,56,51,28,59,76,31,65,60,132